Protein AF-A0A6P8IIB7-F1 (afdb_monomer_lite)

Foldseek 3Di:
DPPPQDDQPDDDFDAAQLDTDPVVVQEQHWDAHDVNQKIWHWYWDDDPPDDGIKIWIWIQGLQRKIKIKIWGDDPLLSGIDIDIDIDHDPVQQQVDDALQARNPPDPQGRLQAPVRDRDPDSVVSNVSQDQDAADQSASHPPSDDSRHDNDRPPDDDDCCNVPPPRDDDPDCPPFDPVQLVVQLVLQVVLVFDPVLSRVSSVVCRVSVGSCSSVALVNHPQQPPSLVSQAGQDPSFGHGDPQFDDRSSQAGHAPQADPVAFDQHSNFTGGDAQADDRRSPHGDDPVGRPD

Sequence (290 aa):
MSQITLDPTDMPHLRIDGALVNLTTALGKQLSIYNKTAFLKIQKQSDEKNEGEVVFFSLEYKTGVTVTIYVRHSDTMGRQFLNVLYTLTADFKGRTQGICGLMDNNPANDLTGPNGELYTDPVKFADSWRILATNNQSGLYDSWSWNSSNFHADDVMDSTYTDPSHVPMYGLSNVSSDLLKKSRQTCLARKLPDNLLKSCIYDVAVTNDTSFAMQEVLLTGCPDQCSGKGRCVNQTCECLKGWTGEKCEIGTCPNCSTSNGKCIKGFCQCSVGWQGDTCSEKATCYDVNN

Structure (mmCIF, N/CA/C/O backbone):
data_AF-A0A6P8IIB7-F1
#
_entry.id   AF-A0A6P8IIB7-F1
#
loop_
_atom_site.group_PDB
_atom_site.id
_atom_site.type_symbol
_atom_site.label_atom_id
_atom_site.label_alt_id
_atom_site.label_comp_id
_atom_site.label_asym_id
_atom_site.label_entity_id
_atom_site.label_seq_id
_atom_site.pdbx_PDB_ins_code
_atom_site.Cartn_x
_atom_site.Cartn_y
_atom_site.Cartn_z
_atom_site.occupancy
_atom_site.B_iso_or_equiv
_atom_site.auth_seq_id
_atom_site.auth_comp_id
_atom_site.auth_asym_id
_atom_site.auth_atom_id
_atom_site.pdbx_PDB_model_num
ATOM 1 N N . MET A 1 1 ? -8.843 -25.933 19.898 1.00 35.84 1 MET A N 1
ATOM 2 C CA . MET A 1 1 ? -8.227 -24.902 19.042 1.00 35.84 1 MET A CA 1
ATOM 3 C C . MET A 1 1 ? -6.887 -24.560 19.654 1.00 35.84 1 MET A C 1
ATOM 5 O O . MET A 1 1 ? -6.860 -23.953 20.715 1.00 35.84 1 MET A O 1
ATOM 9 N N . SER A 1 2 ? -5.796 -25.056 19.075 1.00 31.62 2 SER A N 1
ATOM 10 C CA . SER A 1 2 ? -4.453 -24.612 19.445 1.00 31.62 2 SER A CA 1
ATOM 11 C C . SER A 1 2 ? -4.340 -23.140 19.065 1.00 31.62 2 SER A C 1
ATOM 13 O O . SER A 1 2 ? -4.470 -22.812 17.887 1.00 31.62 2 SER A O 1
ATOM 15 N N . GLN A 1 3 ? -4.163 -22.256 20.046 1.00 38.28 3 GLN A N 1
ATOM 16 C CA . GLN A 1 3 ? -3.745 -20.889 19.765 1.00 38.28 3 GLN A CA 1
ATOM 17 C C . GLN A 1 3 ? -2.381 -20.984 19.081 1.00 38.28 3 GLN A C 1
ATOM 19 O O . GLN A 1 3 ? -1.408 -21.411 19.699 1.00 38.28 3 GLN A O 1
ATOM 24 N N . ILE A 1 4 ? -2.337 -20.680 17.785 1.00 45.53 4 ILE A N 1
ATOM 25 C CA . ILE A 1 4 ? -1.083 -20.457 17.075 1.00 45.53 4 ILE A CA 1
ATOM 26 C C . ILE A 1 4 ? -0.555 -19.146 17.651 1.00 45.53 4 ILE A C 1
ATOM 28 O O . ILE A 1 4 ? -1.024 -18.069 17.295 1.00 45.53 4 ILE A O 1
ATOM 32 N N . THR A 1 5 ? 0.341 -19.239 18.627 1.00 43.06 5 THR A N 1
ATOM 33 C CA . THR A 1 5 ? 1.157 -18.102 19.040 1.00 43.06 5 THR A CA 1
ATOM 34 C C . THR A 1 5 ? 2.114 -17.829 17.888 1.00 43.06 5 THR A C 1
ATOM 36 O O . THR A 1 5 ? 3.076 -18.574 17.718 1.00 43.06 5 THR A O 1
ATOM 39 N N . LEU A 1 6 ? 1.787 -16.838 17.056 1.00 52.38 6 LEU A N 1
ATOM 40 C CA . LEU A 1 6 ? 2.687 -16.332 16.022 1.00 52.38 6 LEU A CA 1
ATOM 41 C C . LEU A 1 6 ? 3.920 -15.744 16.720 1.00 52.38 6 LEU A C 1
ATOM 43 O O . LEU A 1 6 ? 3.779 -14.889 17.595 1.00 52.38 6 LEU A O 1
ATOM 47 N N . ASP A 1 7 ? 5.102 -16.235 16.365 1.00 58.56 7 ASP A N 1
ATOM 48 C CA . ASP A 1 7 ? 6.381 -15.709 16.838 1.00 58.56 7 ASP A CA 1
ATOM 49 C C . ASP A 1 7 ? 6.605 -14.322 16.193 1.00 58.56 7 ASP A C 1
ATOM 51 O O . ASP A 1 7 ? 6.329 -14.154 15.002 1.00 58.56 7 ASP A O 1
ATOM 55 N N . PRO A 1 8 ? 7.107 -13.304 16.916 1.00 54.41 8 PRO A N 1
ATOM 56 C CA . PRO A 1 8 ? 7.476 -12.011 16.329 1.00 54.41 8 PRO A CA 1
ATOM 57 C C . PRO A 1 8 ? 8.483 -12.107 15.168 1.00 54.41 8 PRO A C 1
ATOM 59 O O . PRO A 1 8 ? 8.600 -11.173 14.375 1.00 54.41 8 PRO A O 1
ATOM 62 N N . THR A 1 9 ? 9.205 -13.226 15.062 1.00 61.22 9 THR A N 1
ATOM 63 C CA . THR A 1 9 ? 10.136 -13.546 13.971 1.00 61.22 9 THR A CA 1
ATOM 64 C C . THR A 1 9 ? 9.488 -14.287 12.797 1.00 61.22 9 THR A C 1
ATOM 66 O O . THR A 1 9 ? 10.144 -14.481 11.765 1.00 61.22 9 THR A O 1
ATOM 69 N N . ASP A 1 10 ? 8.212 -14.677 12.908 1.00 70.06 10 ASP A N 1
ATOM 70 C CA . ASP A 1 10 ? 7.494 -15.362 11.837 1.00 70.06 10 ASP A CA 1
ATOM 71 C C . ASP A 1 10 ? 7.377 -14.448 10.616 1.00 70.06 10 ASP A C 1
ATOM 73 O O . ASP A 1 10 ? 6.859 -13.329 10.662 1.00 70.06 10 ASP A O 1
ATOM 77 N N . MET A 1 11 ? 7.849 -14.956 9.481 1.00 77.75 11 MET A N 1
ATOM 78 C CA . MET A 1 11 ? 7.697 -14.304 8.187 1.00 77.75 11 MET A CA 1
ATOM 79 C C . MET A 1 11 ? 6.289 -14.583 7.637 1.00 77.75 11 MET A C 1
ATOM 81 O O . MET A 1 11 ? 5.775 -15.688 7.819 1.00 77.75 11 MET A O 1
ATOM 85 N N . PRO A 1 12 ? 5.652 -13.632 6.930 1.00 87.31 12 PRO A N 1
ATOM 86 C CA . PRO A 1 12 ? 4.348 -13.880 6.318 1.00 87.31 12 PRO A CA 1
ATOM 87 C C . PRO A 1 12 ? 4.430 -15.014 5.291 1.00 87.31 12 PRO A C 1
ATOM 89 O O . PRO A 1 12 ? 5.454 -15.214 4.642 1.00 87.31 12 PRO A O 1
ATOM 92 N N . HIS A 1 13 ? 3.338 -15.739 5.077 1.00 86.75 13 HIS A N 1
ATOM 93 C CA . HIS A 1 13 ? 3.275 -16.687 3.968 1.00 86.75 13 HIS A CA 1
ATOM 94 C C . HIS A 1 13 ? 3.072 -15.934 2.649 1.00 86.75 13 HIS A C 1
ATOM 96 O O . HIS A 1 13 ? 2.129 -15.161 2.501 1.00 86.75 13 HIS A O 1
ATOM 102 N N . LEU A 1 14 ? 3.954 -16.174 1.678 1.00 88.62 14 LEU A N 1
ATOM 103 C CA . LEU A 1 14 ? 3.839 -15.644 0.321 1.00 88.62 14 LEU A CA 1
ATOM 104 C C . LEU A 1 14 ? 3.587 -16.797 -0.647 1.00 88.62 14 LEU A C 1
ATOM 106 O O . LEU A 1 14 ? 4.351 -17.763 -0.662 1.00 88.62 14 LEU A O 1
ATOM 110 N N . ARG A 1 15 ? 2.566 -16.660 -1.496 1.00 87.44 15 ARG A N 1
ATOM 111 C CA . ARG A 1 15 ? 2.356 -17.529 -2.656 1.00 87.44 15 ARG A CA 1
ATOM 112 C C . ARG A 1 15 ? 2.581 -16.752 -3.949 1.00 87.44 15 ARG A C 1
ATOM 114 O O . ARG A 1 15 ? 2.145 -15.610 -4.063 1.00 87.44 15 ARG A O 1
ATOM 121 N N . ILE A 1 16 ? 3.253 -17.377 -4.911 1.00 85.94 16 ILE A N 1
ATOM 122 C CA . ILE A 1 16 ? 3.349 -16.904 -6.298 1.00 85.94 16 ILE A CA 1
ATOM 123 C C . ILE A 1 16 ? 2.783 -18.019 -7.167 1.00 85.94 16 ILE A C 1
ATOM 125 O O . ILE A 1 16 ? 3.236 -19.159 -7.063 1.00 85.94 16 ILE A O 1
ATOM 129 N N . ASP A 1 17 ? 1.767 -17.700 -7.969 1.00 81.44 17 ASP A N 1
ATOM 130 C CA . ASP A 1 17 ? 1.077 -18.663 -8.838 1.00 81.44 17 ASP A CA 1
ATOM 131 C C . ASP A 1 17 ? 0.592 -19.921 -8.078 1.00 81.44 17 ASP A C 1
ATOM 133 O O . ASP A 1 17 ? 0.628 -21.042 -8.581 1.00 81.44 17 ASP A O 1
ATOM 137 N N . GLY A 1 18 ? 0.172 -19.733 -6.823 1.00 82.50 18 GLY A N 1
ATOM 138 C CA . GLY A 1 18 ? -0.350 -20.769 -5.921 1.00 82.50 18 GLY A CA 1
ATOM 139 C C . GLY A 1 18 ? 0.714 -21.479 -5.089 1.00 82.50 18 GLY A C 1
ATOM 140 O O . GLY A 1 18 ? 0.414 -22.026 -4.024 1.00 82.50 18 GLY A O 1
ATOM 141 N N . ALA A 1 19 ? 1.980 -21.417 -5.497 1.00 87.12 19 ALA A N 1
ATOM 142 C CA . ALA A 1 19 ? 3.075 -22.086 -4.808 1.00 87.12 19 ALA A CA 1
ATOM 143 C C . ALA A 1 19 ? 3.626 -21.240 -3.651 1.00 87.12 19 ALA A C 1
ATOM 145 O O . ALA A 1 19 ? 3.931 -20.060 -3.826 1.00 87.12 19 ALA A O 1
ATOM 146 N N . LEU A 1 20 ? 3.803 -21.855 -2.474 1.00 89.44 20 LEU A N 1
ATOM 147 C CA . LEU A 1 20 ? 4.471 -21.215 -1.336 1.00 89.44 20 LEU A CA 1
ATOM 148 C C . LEU A 1 20 ? 5.929 -20.890 -1.671 1.00 89.44 20 LEU A C 1
ATOM 150 O O . LEU A 1 20 ? 6.690 -21.741 -2.135 1.00 89.44 20 LEU A O 1
ATOM 154 N N . VAL A 1 21 ? 6.330 -19.661 -1.367 1.00 90.50 21 VAL A N 1
ATOM 155 C CA . VAL A 1 21 ? 7.698 -19.176 -1.529 1.00 90.50 21 VAL A CA 1
ATOM 156 C C . VAL A 1 21 ? 8.433 -19.294 -0.202 1.00 90.50 21 VAL A C 1
ATOM 158 O O . VAL A 1 21 ? 8.004 -18.751 0.815 1.00 90.50 21 VAL A O 1
ATOM 161 N N . ASN A 1 22 ? 9.596 -19.946 -0.210 1.00 90.12 22 ASN A N 1
ATOM 162 C CA . ASN A 1 22 ? 10.488 -19.939 0.946 1.00 90.12 22 ASN A CA 1
ATOM 163 C C . ASN A 1 22 ? 11.166 -18.563 1.068 1.00 90.12 22 ASN A C 1
ATOM 165 O O . ASN A 1 22 ? 12.183 -18.294 0.417 1.00 90.12 22 ASN A O 1
ATOM 169 N N . LEU A 1 23 ? 10.599 -17.699 1.913 1.00 88.12 23 LEU A N 1
ATOM 170 C CA . LEU A 1 23 ? 11.060 -16.321 2.069 1.00 88.12 23 LEU A CA 1
ATOM 171 C C . LEU A 1 23 ? 12.507 -16.220 2.542 1.00 88.12 23 LEU A C 1
ATOM 173 O O . LEU A 1 23 ? 13.239 -15.389 2.013 1.00 88.12 23 LEU A O 1
ATOM 177 N N . THR A 1 24 ? 12.967 -17.097 3.437 1.00 85.31 24 THR A N 1
ATOM 178 C CA . THR A 1 24 ? 14.361 -17.098 3.910 1.00 85.31 24 THR A CA 1
ATOM 179 C C . THR A 1 24 ? 15.347 -17.222 2.748 1.00 85.31 24 THR A C 1
ATOM 181 O O . THR A 1 24 ? 16.363 -16.532 2.710 1.00 85.31 24 THR A O 1
ATOM 184 N N . THR A 1 25 ? 15.028 -18.049 1.749 1.00 86.69 25 THR A N 1
ATOM 185 C CA . THR A 1 25 ? 15.864 -18.197 0.546 1.00 86.69 25 THR A CA 1
ATOM 186 C C . THR A 1 25 ? 15.658 -17.099 -0.499 1.00 86.69 25 THR A C 1
ATOM 188 O O . THR A 1 25 ? 16.518 -16.932 -1.370 1.00 86.69 25 THR A O 1
ATOM 191 N N . ALA A 1 26 ? 14.533 -16.384 -0.447 1.00 88.38 26 ALA A N 1
ATOM 192 C CA . ALA A 1 26 ? 14.160 -15.336 -1.394 1.00 88.38 26 ALA A CA 1
ATOM 193 C C . ALA A 1 26 ? 14.600 -13.929 -0.951 1.00 88.38 26 ALA A C 1
ATOM 195 O O . ALA A 1 26 ? 14.655 -13.019 -1.778 1.00 88.38 26 ALA A O 1
ATOM 196 N N . LEU A 1 27 ? 14.943 -13.746 0.327 1.00 88.38 27 LEU A N 1
ATOM 197 C CA . LEU A 1 27 ? 15.422 -12.476 0.869 1.00 88.38 27 LEU A CA 1
ATOM 198 C C . LEU A 1 27 ? 16.608 -11.921 0.070 1.00 88.38 27 LEU A C 1
ATOM 200 O O . LEU A 1 27 ? 17.578 -12.620 -0.228 1.00 88.38 27 LEU A O 1
ATOM 204 N N . GLY A 1 28 ? 16.515 -10.641 -0.294 1.00 83.50 28 GLY A N 1
ATOM 205 C CA . GLY A 1 28 ? 17.531 -9.933 -1.074 1.00 83.50 28 GLY A CA 1
ATOM 206 C C . GLY A 1 28 ? 17.606 -10.332 -2.553 1.00 83.50 28 GLY A C 1
ATOM 207 O O . GLY A 1 28 ? 18.430 -9.769 -3.278 1.00 83.50 28 GLY A O 1
ATOM 208 N N . LYS A 1 29 ? 16.764 -11.267 -3.015 1.00 85.12 29 LYS A N 1
ATOM 209 C CA . LYS A 1 29 ? 16.653 -11.657 -4.425 1.00 85.12 29 LYS A CA 1
ATOM 210 C C . LYS A 1 29 ? 15.499 -10.921 -5.102 1.00 85.12 29 LYS A C 1
ATOM 212 O O . LYS A 1 29 ? 14.543 -10.486 -4.462 1.00 85.12 29 LYS A O 1
ATOM 217 N N . GLN A 1 30 ? 15.605 -10.805 -6.422 1.00 85.81 30 GLN A N 1
ATOM 218 C CA . GLN A 1 30 ? 14.526 -10.347 -7.288 1.00 85.81 30 GLN A CA 1
ATOM 219 C C . GLN A 1 30 ? 13.874 -11.568 -7.935 1.00 85.81 30 GLN A C 1
ATOM 221 O O . GLN A 1 30 ? 14.544 -12.332 -8.631 1.00 85.81 30 GLN A O 1
ATOM 226 N N . LEU A 1 31 ? 12.580 -11.754 -7.696 1.00 88.62 31 LEU A N 1
ATOM 227 C CA . LEU A 1 31 ? 11.774 -12.812 -8.295 1.00 88.62 31 LEU A CA 1
ATOM 228 C C . LEU A 1 31 ? 11.016 -12.241 -9.494 1.00 88.62 31 LEU A C 1
ATOM 230 O O . LEU A 1 31 ? 10.452 -11.152 -9.411 1.00 88.62 31 LEU A O 1
ATOM 234 N N . SER A 1 32 ? 11.013 -12.956 -10.615 1.00 85.44 32 SER A N 1
ATOM 235 C CA . SER A 1 32 ? 10.213 -12.581 -11.782 1.00 85.44 32 SER A CA 1
ATOM 236 C C . SER A 1 32 ? 8.824 -13.198 -11.679 1.00 85.44 32 SER A C 1
ATOM 238 O O . SER A 1 32 ? 8.703 -14.376 -11.353 1.00 85.44 32 SER A O 1
ATOM 240 N N . ILE A 1 33 ? 7.799 -12.405 -11.977 1.00 84.81 33 ILE A N 1
ATOM 241 C CA . ILE A 1 33 ? 6.398 -12.824 -11.981 1.00 84.81 33 ILE A CA 1
ATOM 242 C C . ILE A 1 33 ? 5.851 -12.688 -13.406 1.00 84.81 33 ILE A C 1
ATOM 244 O O . ILE A 1 33 ? 6.234 -11.762 -14.129 1.00 84.81 33 ILE A O 1
ATOM 248 N N . TYR A 1 34 ? 4.994 -13.635 -13.805 1.00 74.25 34 TYR A N 1
ATOM 249 C CA . TYR A 1 34 ? 4.205 -13.607 -15.042 1.00 74.25 34 TYR A CA 1
ATOM 250 C C . TYR A 1 34 ? 5.019 -13.212 -16.288 1.00 74.25 34 TYR A C 1
ATOM 252 O O . TYR A 1 34 ? 4.870 -12.131 -16.846 1.00 74.25 34 TYR A O 1
ATOM 260 N N . ASN A 1 35 ? 5.956 -14.070 -16.702 1.00 75.56 35 ASN A N 1
ATOM 261 C CA . ASN A 1 35 ? 6.824 -13.823 -17.863 1.00 75.56 35 ASN A CA 1
ATOM 262 C C . ASN A 1 35 ? 7.534 -12.446 -17.839 1.00 75.56 35 ASN A C 1
ATOM 264 O O . ASN A 1 35 ? 7.647 -11.757 -18.855 1.00 75.56 35 ASN A O 1
ATOM 268 N N . LYS A 1 36 ? 8.027 -12.035 -16.661 1.00 75.94 36 LYS A N 1
ATOM 269 C CA . LYS A 1 36 ? 8.744 -10.767 -16.443 1.00 75.94 36 LYS A CA 1
ATOM 270 C C . LYS A 1 36 ? 7.885 -9.515 -16.652 1.00 75.94 36 LYS A C 1
ATOM 272 O O . LYS A 1 36 ? 8.429 -8.485 -17.039 1.00 75.94 36 LYS A O 1
ATOM 277 N N . THR A 1 37 ? 6.571 -9.554 -16.434 1.00 79.69 37 THR A N 1
ATOM 278 C CA . THR A 1 37 ? 5.762 -8.315 -16.408 1.00 79.69 37 THR A CA 1
ATOM 279 C C . THR A 1 37 ? 5.914 -7.551 -15.096 1.00 79.69 37 THR A C 1
ATOM 281 O O . THR A 1 37 ? 5.786 -6.324 -15.088 1.00 79.69 37 THR A O 1
ATOM 284 N N . ALA A 1 38 ? 6.243 -8.262 -14.014 1.00 86.31 38 ALA A N 1
ATOM 285 C CA . ALA A 1 38 ? 6.540 -7.678 -12.718 1.00 86.31 38 ALA A CA 1
ATOM 286 C C . ALA A 1 38 ? 7.720 -8.371 -12.025 1.00 86.31 38 ALA A C 1
ATOM 288 O O . ALA A 1 38 ? 8.046 -9.538 -12.279 1.00 86.31 38 ALA A O 1
ATOM 289 N N . PHE A 1 39 ? 8.349 -7.630 -11.120 1.00 87.38 39 PHE A N 1
ATOM 290 C CA . PHE A 1 39 ? 9.464 -8.081 -10.308 1.00 87.38 39 PHE A CA 1
ATOM 291 C C . PHE A 1 39 ? 9.146 -7.886 -8.837 1.00 87.38 39 PHE A C 1
ATOM 293 O O . PHE A 1 39 ? 8.837 -6.778 -8.407 1.00 87.38 39 PHE A O 1
ATOM 300 N N . LEU A 1 40 ? 9.263 -8.956 -8.059 1.00 90.62 40 LEU A N 1
ATOM 301 C CA . LEU A 1 40 ? 9.109 -8.909 -6.617 1.00 90.62 40 LEU A CA 1
ATOM 302 C C . LEU A 1 40 ? 10.483 -8.866 -5.951 1.00 90.62 40 LEU A C 1
ATOM 304 O O . LEU A 1 40 ? 11.297 -9.777 -6.117 1.00 90.62 40 LEU A O 1
ATOM 308 N N . LYS A 1 41 ? 10.729 -7.818 -5.169 1.00 89.69 41 LYS A N 1
ATOM 309 C CA . LYS A 1 41 ? 11.898 -7.694 -4.294 1.00 89.69 41 LYS A CA 1
ATOM 310 C C . LYS A 1 41 ? 11.450 -7.843 -2.850 1.00 89.69 41 LYS A C 1
ATOM 312 O O . LYS A 1 41 ? 10.510 -7.173 -2.428 1.00 89.69 41 LYS A O 1
ATOM 317 N N . ILE A 1 42 ? 12.148 -8.692 -2.102 1.00 91.06 42 ILE A N 1
ATOM 318 C CA . ILE A 1 42 ? 11.846 -8.958 -0.693 1.00 91.06 42 ILE A CA 1
ATOM 319 C C . ILE A 1 42 ? 13.040 -8.507 0.137 1.00 91.06 42 ILE A C 1
ATOM 321 O O . ILE A 1 42 ? 14.164 -8.977 -0.070 1.00 91.06 42 ILE A O 1
ATOM 325 N N . GLN A 1 43 ? 12.810 -7.583 1.062 1.00 89.00 43 GLN A N 1
ATOM 326 C CA . GLN A 1 43 ? 13.847 -7.040 1.933 1.00 89.00 43 GLN A CA 1
ATOM 327 C C . GLN A 1 43 ? 13.379 -7.110 3.379 1.00 89.00 43 GLN A C 1
ATOM 329 O O . GLN A 1 43 ? 12.240 -6.777 3.686 1.00 89.00 43 GLN A O 1
ATOM 334 N N . LYS A 1 44 ? 14.269 -7.545 4.267 1.00 85.88 44 LYS A N 1
ATOM 335 C CA . LYS A 1 44 ? 14.049 -7.507 5.709 1.00 85.88 44 LYS A CA 1
ATOM 336 C C . LYS A 1 44 ? 14.920 -6.395 6.274 1.00 85.88 44 LYS A C 1
ATOM 338 O O . LYS A 1 44 ? 16.122 -6.384 6.011 1.00 85.88 44 LYS A O 1
ATOM 343 N N . GLN A 1 45 ? 14.317 -5.466 7.003 1.00 78.38 45 GLN A N 1
ATOM 344 C CA . GLN A 1 45 ? 15.037 -4.418 7.721 1.00 78.38 45 GLN A CA 1
ATOM 345 C C . GLN A 1 45 ? 14.773 -4.586 9.217 1.00 78.38 45 GLN A C 1
ATOM 347 O O . GLN A 1 45 ? 13.621 -4.663 9.647 1.00 78.38 45 GLN A O 1
ATOM 352 N N . SER A 1 46 ? 15.853 -4.684 9.994 1.00 68.88 46 SER A N 1
ATOM 353 C CA . SER A 1 46 ? 15.792 -4.685 11.455 1.00 68.88 46 SER A CA 1
ATOM 354 C C . SER A 1 46 ? 15.815 -3.251 11.953 1.00 68.88 46 SER A C 1
ATOM 356 O O . SER A 1 46 ? 16.580 -2.434 11.446 1.00 68.88 46 SER A O 1
ATOM 358 N N . ASP A 1 47 ? 15.027 -2.962 12.980 1.00 57.00 47 ASP A N 1
ATOM 359 C CA . ASP A 1 47 ? 15.281 -1.806 13.828 1.00 57.00 47 ASP A CA 1
ATOM 360 C C . ASP A 1 47 ? 16.442 -2.141 14.776 1.00 57.00 47 ASP A C 1
ATOM 362 O O . ASP A 1 47 ? 16.336 -3.087 15.556 1.00 57.00 47 ASP A O 1
ATOM 366 N N . GLU A 1 48 ? 17.557 -1.412 14.727 1.00 49.78 48 GLU A N 1
ATOM 367 C CA . GLU A 1 48 ? 18.625 -1.581 15.725 1.00 49.78 48 GLU A CA 1
ATOM 368 C C . GLU A 1 48 ? 18.187 -1.109 17.132 1.00 49.78 48 GLU A C 1
ATOM 370 O O . GLU A 1 48 ? 18.899 -1.368 18.104 1.00 49.78 48 GLU A O 1
ATOM 375 N N . LYS A 1 49 ? 17.044 -0.407 17.280 1.00 50.09 49 LYS A N 1
ATOM 376 C CA . LYS A 1 49 ? 16.637 0.261 18.533 1.00 50.09 49 LYS A CA 1
ATOM 377 C C . LYS A 1 49 ? 15.131 0.229 18.876 1.00 50.09 49 LYS A C 1
ATOM 379 O O . LYS A 1 49 ? 14.647 1.172 19.496 1.00 50.09 49 LYS A O 1
ATOM 384 N N . ASN A 1 50 ? 14.469 -0.917 18.675 1.00 51.22 50 ASN A N 1
ATOM 385 C CA . ASN A 1 50 ? 13.175 -1.314 19.291 1.00 51.22 50 ASN A CA 1
ATOM 386 C C . ASN A 1 50 ? 11.855 -0.960 18.572 1.00 51.22 50 ASN A C 1
ATOM 388 O O . ASN A 1 50 ? 11.013 -0.310 19.185 1.00 51.22 50 ASN A O 1
ATOM 392 N N . GLU A 1 51 ? 11.571 -1.521 17.392 1.00 53.41 51 GLU A N 1
ATOM 393 C CA . GLU A 1 51 ? 10.175 -1.656 16.903 1.00 53.41 51 GLU A CA 1
ATOM 394 C C . GLU A 1 51 ? 9.908 -2.920 16.062 1.00 53.41 51 GLU A C 1
ATOM 396 O O . GLU A 1 51 ? 9.000 -2.959 15.231 1.00 53.41 51 GLU A O 1
ATOM 401 N N . GLY A 1 52 ? 10.680 -3.984 16.289 1.00 61.22 52 GLY A N 1
ATOM 402 C CA . GLY A 1 52 ? 10.484 -5.256 15.594 1.00 61.22 52 GLY A CA 1
ATOM 403 C C . GLY A 1 52 ? 11.007 -5.262 14.155 1.00 61.22 52 GLY A C 1
ATOM 404 O O . GLY A 1 52 ? 11.442 -4.253 13.595 1.00 61.22 52 GLY A O 1
ATOM 405 N N . GLU A 1 53 ? 11.037 -6.454 13.571 1.00 70.75 53 GLU A N 1
ATOM 406 C CA . GLU A 1 53 ? 11.509 -6.669 12.208 1.00 70.75 53 GLU A CA 1
ATOM 407 C C . GLU A 1 53 ? 10.407 -6.305 11.202 1.00 70.75 53 GLU A C 1
ATOM 409 O O . GLU A 1 53 ? 9.248 -6.689 11.366 1.00 70.75 53 GLU A O 1
ATOM 414 N N . VAL A 1 54 ? 10.767 -5.583 10.135 1.00 80.31 54 VAL A N 1
ATOM 415 C CA . VAL A 1 54 ? 9.829 -5.221 9.063 1.00 80.31 54 VAL A CA 1
ATOM 416 C C . VAL A 1 54 ? 10.209 -5.955 7.785 1.00 80.31 54 VAL A C 1
ATOM 418 O O . VAL A 1 54 ? 11.366 -5.922 7.347 1.00 80.31 54 VAL A O 1
ATOM 421 N N . VAL A 1 55 ? 9.221 -6.592 7.157 1.00 87.94 55 VAL A N 1
ATOM 422 C CA . VAL A 1 55 ? 9.393 -7.250 5.858 1.00 87.94 55 VAL A CA 1
ATOM 423 C C . VAL A 1 55 ? 8.759 -6.393 4.773 1.00 87.94 55 VAL A C 1
ATOM 425 O O . VAL A 1 55 ? 7.556 -6.143 4.777 1.00 87.94 55 VAL A O 1
ATOM 428 N N . PHE A 1 56 ? 9.583 -5.960 3.828 1.00 89.44 56 PHE A N 1
ATOM 429 C CA . PHE A 1 56 ? 9.193 -5.175 2.670 1.00 89.44 56 PHE A CA 1
ATOM 430 C C . PHE A 1 56 ? 9.056 -6.087 1.455 1.00 89.44 56 PHE A C 1
ATOM 432 O O . PHE A 1 56 ? 10.011 -6.762 1.062 1.00 89.44 56 PHE A O 1
ATOM 439 N N . PHE A 1 57 ? 7.895 -6.038 0.817 1.00 91.88 57 PHE A N 1
ATOM 440 C CA . PHE A 1 57 ? 7.646 -6.595 -0.505 1.00 91.88 57 PHE A CA 1
ATOM 441 C C . PHE A 1 57 ? 7.462 -5.431 -1.471 1.00 91.88 57 PHE A C 1
ATOM 443 O O . PHE A 1 57 ? 6.553 -4.629 -1.299 1.00 91.88 57 PHE A O 1
ATOM 450 N N . SER A 1 58 ? 8.320 -5.317 -2.479 1.00 90.69 58 SER A N 1
ATOM 451 C CA . SER A 1 58 ? 8.188 -4.310 -3.534 1.00 90.69 58 SER A CA 1
ATOM 452 C C . SER A 1 58 ? 7.920 -5.018 -4.849 1.00 90.69 58 SER A C 1
ATOM 454 O O . SER A 1 58 ? 8.795 -5.722 -5.356 1.00 90.69 58 SER A O 1
ATOM 456 N N . LEU A 1 59 ? 6.709 -4.852 -5.371 1.00 90.56 59 LEU A N 1
ATOM 457 C CA . LEU A 1 59 ? 6.292 -5.355 -6.670 1.00 90.56 59 LEU A CA 1
ATOM 458 C C . LEU A 1 59 ? 6.404 -4.233 -7.699 1.00 90.56 59 LEU A C 1
ATOM 460 O O . LEU A 1 59 ? 5.613 -3.293 -7.688 1.00 90.56 59 LEU A O 1
ATOM 464 N N . GLU A 1 60 ? 7.395 -4.332 -8.574 1.00 86.25 60 GLU A N 1
ATOM 465 C CA . GLU A 1 60 ? 7.711 -3.342 -9.602 1.00 86.25 60 GLU A CA 1
ATOM 466 C C . GLU A 1 60 ? 7.257 -3.861 -10.968 1.00 86.25 60 GLU A C 1
ATOM 468 O O . GLU A 1 60 ? 7.739 -4.892 -11.441 1.00 86.25 60 GLU A O 1
ATOM 473 N N . TYR A 1 61 ? 6.328 -3.155 -11.604 1.00 84.94 61 TYR A N 1
ATOM 474 C CA . TYR A 1 61 ? 5.801 -3.499 -12.921 1.00 84.94 61 TYR A CA 1
ATOM 475 C C . TYR A 1 61 ? 6.592 -2.798 -14.021 1.00 84.94 61 TYR A C 1
ATOM 477 O O . TYR A 1 61 ? 7.050 -1.669 -13.847 1.00 84.94 61 TYR A O 1
ATOM 485 N N . LYS A 1 62 ? 6.666 -3.415 -15.205 1.00 76.81 62 LYS A N 1
ATOM 486 C CA . LYS A 1 62 ? 7.254 -2.785 -16.405 1.00 76.81 62 LYS A CA 1
ATOM 487 C C . LYS A 1 62 ? 6.629 -1.437 -16.766 1.00 76.81 62 LYS A C 1
ATOM 489 O O . LYS A 1 62 ? 7.300 -0.583 -17.330 1.00 76.81 62 LYS A O 1
ATOM 494 N N . THR A 1 63 ? 5.363 -1.237 -16.410 1.00 77.06 63 THR A N 1
ATOM 495 C CA . THR A 1 63 ? 4.634 0.024 -16.603 1.00 77.06 63 THR A CA 1
ATOM 496 C C . THR A 1 63 ? 5.117 1.157 -15.693 1.00 77.06 63 THR A C 1
ATOM 498 O O . THR A 1 63 ? 4.606 2.265 -15.792 1.00 77.06 63 THR A O 1
ATOM 501 N N . GLY A 1 64 ? 6.051 0.901 -14.770 1.00 77.81 64 GLY A N 1
ATOM 502 C CA . GLY A 1 64 ? 6.500 1.863 -13.760 1.00 77.81 64 GLY A CA 1
ATOM 503 C C . GLY A 1 64 ? 5.633 1.887 -12.498 1.00 77.81 64 GLY A C 1
ATOM 504 O O . GLY A 1 64 ? 5.998 2.530 -11.512 1.00 77.81 64 GLY A O 1
ATOM 505 N N . VAL A 1 65 ? 4.503 1.170 -12.492 1.00 84.56 65 VAL A N 1
ATOM 506 C CA . VAL A 1 65 ? 3.689 0.988 -11.285 1.00 84.56 65 VAL A CA 1
ATOM 507 C C . VAL A 1 65 ? 4.503 0.233 -10.244 1.00 84.56 65 VAL A C 1
ATOM 509 O O . VAL A 1 65 ? 5.160 -0.761 -10.548 1.00 84.56 65 VAL A O 1
ATOM 512 N N . THR A 1 66 ? 4.439 0.685 -8.996 1.00 87.00 66 THR A N 1
ATOM 513 C CA . THR A 1 66 ? 4.983 -0.067 -7.870 1.00 87.00 66 THR A CA 1
ATOM 514 C C . THR A 1 66 ? 3.934 -0.266 -6.794 1.00 87.00 66 THR A C 1
ATOM 516 O O . THR A 1 66 ? 3.225 0.672 -6.435 1.00 87.00 66 THR A O 1
ATOM 519 N N . VAL A 1 67 ? 3.887 -1.471 -6.237 1.00 91.56 67 VAL A N 1
ATOM 520 C CA . VAL A 1 67 ? 3.137 -1.774 -5.019 1.00 91.56 67 VAL A CA 1
ATOM 521 C C . VAL A 1 67 ? 4.142 -2.154 -3.949 1.00 91.56 67 VAL A C 1
ATOM 523 O O . VAL A 1 67 ? 4.845 -3.154 -4.093 1.00 91.56 67 VAL A O 1
ATOM 526 N N . THR A 1 68 ? 4.228 -1.352 -2.893 1.00 90.94 68 THR A N 1
ATOM 527 C CA . THR A 1 68 ? 5.055 -1.686 -1.737 1.00 90.94 68 THR A CA 1
ATOM 528 C C . THR A 1 68 ? 4.165 -2.143 -0.590 1.00 90.94 68 THR A C 1
ATOM 530 O O . THR A 1 68 ? 3.208 -1.459 -0.238 1.00 90.94 68 THR A O 1
ATOM 533 N N . ILE A 1 69 ? 4.481 -3.295 -0.009 1.00 91.81 69 ILE A N 1
ATOM 534 C CA . ILE A 1 69 ? 3.789 -3.871 1.141 1.00 91.81 69 ILE A CA 1
ATOM 535 C C . ILE A 1 69 ? 4.795 -3.984 2.280 1.00 91.81 69 ILE A C 1
ATOM 537 O O . ILE A 1 69 ? 5.861 -4.579 2.116 1.00 91.81 69 ILE A O 1
ATOM 541 N N . TYR A 1 70 ? 4.443 -3.430 3.431 1.00 87.31 70 TYR A N 1
ATOM 542 C CA . TYR A 1 70 ? 5.233 -3.503 4.656 1.00 87.31 70 TYR A CA 1
ATOM 543 C C . TYR A 1 70 ? 4.482 -4.372 5.640 1.00 87.31 70 TYR A C 1
ATOM 545 O O . TYR A 1 70 ? 3.364 -4.024 6.016 1.00 87.31 70 TYR A O 1
ATOM 553 N N . VAL A 1 71 ? 5.080 -5.484 6.046 1.00 88.50 71 VAL A N 1
ATOM 554 C CA . VAL A 1 71 ? 4.490 -6.404 7.018 1.00 88.50 71 VAL A CA 1
ATOM 555 C C . VAL A 1 71 ? 5.211 -6.246 8.346 1.00 88.50 71 VAL A C 1
ATOM 557 O O . VAL A 1 71 ? 6.444 -6.269 8.394 1.00 88.50 71 VAL A O 1
ATOM 560 N N . ARG A 1 72 ? 4.428 -6.084 9.413 1.00 85.00 72 ARG A N 1
ATOM 561 C CA . ARG A 1 72 ? 4.893 -5.959 10.797 1.00 85.00 72 ARG A CA 1
ATOM 562 C C . ARG A 1 72 ? 4.084 -6.877 11.704 1.00 85.00 72 ARG A C 1
ATOM 564 O O . ARG A 1 72 ? 2.903 -7.104 11.450 1.00 85.00 72 ARG A O 1
ATOM 571 N N . HIS A 1 73 ? 4.702 -7.368 12.773 1.00 84.75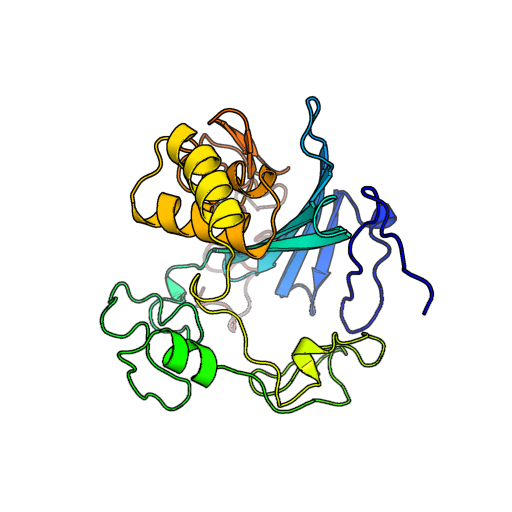 73 HIS A N 1
ATOM 572 C CA . HIS A 1 73 ? 4.006 -8.079 13.843 1.00 84.75 73 HIS A CA 1
ATOM 573 C C . HIS A 1 73 ? 3.559 -7.094 14.933 1.00 84.75 73 HIS A C 1
ATOM 575 O O . HIS A 1 73 ? 4.291 -6.168 15.274 1.00 84.75 73 HIS A O 1
ATOM 581 N N . SER A 1 74 ? 2.357 -7.287 15.472 1.00 85.00 74 SER A N 1
ATOM 582 C CA . SER A 1 74 ? 1.880 -6.596 16.670 1.00 85.00 74 SER A CA 1
ATOM 583 C C . SER A 1 74 ? 1.729 -7.613 17.793 1.00 85.00 74 SER A C 1
ATOM 585 O O . SER A 1 74 ? 0.814 -8.437 17.754 1.00 85.00 74 SER A O 1
ATOM 587 N N . ASP A 1 75 ? 2.581 -7.510 18.814 1.00 82.88 75 ASP A N 1
ATOM 588 C CA . ASP A 1 75 ? 2.511 -8.370 20.004 1.00 82.88 75 ASP A CA 1
ATOM 589 C C . ASP A 1 75 ? 1.178 -8.183 20.743 1.00 82.88 75 ASP A C 1
ATOM 591 O O . ASP A 1 75 ? 0.616 -9.124 21.299 1.00 82.88 75 ASP A O 1
ATOM 595 N N . THR A 1 76 ? 0.637 -6.959 20.718 1.00 88.75 76 THR A N 1
ATOM 596 C CA . THR A 1 76 ? -0.627 -6.624 21.385 1.00 88.75 76 THR A CA 1
ATOM 597 C C . THR A 1 76 ? -1.822 -7.283 20.702 1.00 88.75 76 THR A C 1
ATOM 599 O O . THR A 1 76 ? -2.720 -7.781 21.380 1.00 88.75 76 THR A O 1
ATOM 602 N N . MET A 1 77 ? -1.851 -7.289 19.366 1.00 86.44 77 MET A N 1
ATOM 603 C CA . MET A 1 77 ? -2.901 -7.977 18.614 1.00 86.44 77 MET A CA 1
ATOM 604 C C . MET A 1 77 ? -2.623 -9.476 18.438 1.00 86.44 77 MET A C 1
ATOM 606 O O . MET A 1 77 ? -3.522 -10.203 18.015 1.00 86.44 77 MET A O 1
ATOM 610 N N . GLY A 1 78 ? -1.393 -9.931 18.700 1.00 83.94 78 GLY A N 1
ATOM 611 C CA . GLY A 1 78 ? -0.940 -11.301 18.457 1.00 83.94 78 GLY A CA 1
ATOM 612 C C . GLY A 1 78 ? -0.983 -11.707 16.980 1.00 83.94 78 GLY A C 1
ATOM 613 O O . GLY A 1 78 ? -1.207 -12.877 16.674 1.00 83.94 78 GLY A O 1
ATOM 614 N N . ARG A 1 79 ? -0.852 -10.747 16.053 1.00 84.75 79 ARG A N 1
ATOM 615 C CA . ARG A 1 79 ? -0.940 -10.987 14.602 1.00 84.75 79 ARG A CA 1
ATOM 616 C C . ARG A 1 79 ? -0.133 -9.980 13.796 1.00 84.75 79 ARG A C 1
ATOM 618 O O . ARG A 1 79 ? 0.172 -8.880 14.258 1.00 84.75 79 ARG A O 1
ATOM 625 N N . GLN A 1 80 ? 0.150 -10.347 12.551 1.00 85.81 80 GLN A N 1
ATOM 626 C CA . GLN A 1 80 ? 0.736 -9.436 11.579 1.00 85.81 80 GLN A CA 1
ATOM 627 C C . GLN A 1 80 ? -0.298 -8.436 11.052 1.00 85.81 80 GLN A C 1
ATOM 629 O O . GLN A 1 80 ? -1.487 -8.738 10.935 1.00 85.81 80 GLN A O 1
ATOM 634 N N . PHE A 1 81 ? 0.175 -7.251 10.691 1.00 85.88 81 PHE A N 1
ATOM 635 C CA . PHE A 1 81 ? -0.560 -6.269 9.911 1.00 85.88 81 PHE A CA 1
ATOM 636 C C . PHE A 1 81 ? 0.290 -5.828 8.727 1.00 85.88 81 PHE A C 1
ATOM 638 O O . PHE A 1 81 ? 1.519 -5.953 8.733 1.00 85.88 81 PHE A O 1
ATOM 645 N N . LEU A 1 82 ? -0.382 -5.311 7.705 1.00 89.00 82 LEU A N 1
ATOM 646 C CA . LEU A 1 82 ? 0.269 -4.823 6.506 1.00 89.00 82 LEU A CA 1
ATOM 647 C C . LEU A 1 82 ? -0.190 -3.411 6.177 1.00 89.00 82 LEU A C 1
ATOM 649 O O . LEU A 1 82 ? -1.362 -3.077 6.330 1.00 89.00 82 LEU A O 1
ATOM 653 N N . ASN A 1 83 ? 0.749 -2.607 5.699 1.00 87.06 83 ASN A N 1
ATOM 654 C CA . ASN A 1 83 ? 0.470 -1.348 5.025 1.00 87.06 83 ASN A CA 1
ATOM 655 C C . ASN A 1 83 ? 0.802 -1.528 3.545 1.00 87.06 83 ASN A C 1
ATOM 657 O O . ASN A 1 83 ? 1.859 -2.070 3.217 1.00 87.06 83 ASN A O 1
ATOM 661 N N . VAL A 1 84 ? -0.091 -1.081 2.661 1.00 90.38 84 VAL A N 1
ATOM 662 C CA . VAL A 1 84 ? 0.108 -1.148 1.208 1.00 90.38 84 VAL A CA 1
ATOM 663 C C . VAL A 1 84 ? 0.168 0.258 0.650 1.00 90.38 84 VAL A C 1
ATOM 665 O O . VAL A 1 84 ? -0.737 1.058 0.874 1.00 90.38 84 VAL A O 1
ATOM 668 N N . LEU A 1 85 ? 1.217 0.538 -0.113 1.00 88.00 85 LEU A N 1
ATOM 669 C CA . LEU A 1 85 ? 1.388 1.791 -0.821 1.00 88.00 85 LEU A CA 1
ATOM 670 C C . LEU A 1 85 ? 1.443 1.539 -2.325 1.00 88.00 85 LEU A C 1
ATOM 672 O O . LEU A 1 85 ? 2.309 0.819 -2.827 1.00 88.00 85 LEU A O 1
ATOM 676 N N . TYR A 1 86 ? 0.509 2.164 -3.036 1.00 88.19 86 TYR A N 1
ATOM 677 C CA . TYR A 1 86 ? 0.413 2.129 -4.488 1.00 88.19 86 TYR A CA 1
ATOM 678 C C . TYR A 1 86 ? 1.066 3.380 -5.073 1.00 88.19 86 TYR A C 1
ATOM 680 O O . TYR A 1 86 ? 0.657 4.503 -4.786 1.00 88.19 86 TYR A O 1
ATOM 688 N N . THR A 1 87 ? 2.077 3.193 -5.914 1.00 85.62 87 THR A N 1
ATOM 689 C CA . THR A 1 87 ? 2.719 4.265 -6.675 1.00 85.62 87 THR A CA 1
ATOM 690 C C . THR A 1 87 ? 2.428 4.047 -8.153 1.00 85.62 87 THR A C 1
ATOM 692 O O . THR A 1 87 ? 2.975 3.131 -8.764 1.00 85.62 87 THR A O 1
ATOM 695 N N . LEU A 1 88 ? 1.550 4.870 -8.723 1.00 85.25 88 LEU A N 1
ATOM 696 C CA . LEU A 1 88 ? 1.139 4.784 -10.126 1.00 85.25 88 LEU A CA 1
ATOM 697 C C . LEU A 1 88 ? 1.893 5.799 -10.995 1.00 85.25 88 LEU A C 1
ATOM 699 O O . LEU A 1 88 ? 2.357 6.831 -10.504 1.00 85.25 88 LEU A O 1
ATOM 703 N N . THR A 1 89 ? 1.987 5.525 -12.296 1.00 83.88 89 THR A N 1
ATOM 704 C CA . THR A 1 89 ? 2.449 6.509 -13.286 1.00 83.88 89 THR A CA 1
ATOM 705 C C . THR A 1 89 ? 1.288 7.380 -13.767 1.00 83.88 89 THR A C 1
ATOM 707 O O . THR A 1 89 ? 0.115 7.048 -13.584 1.00 83.88 89 THR A O 1
ATOM 710 N N . ALA A 1 90 ? 1.609 8.503 -14.416 1.00 84.00 90 ALA A N 1
ATOM 711 C CA . ALA A 1 90 ? 0.605 9.401 -14.987 1.00 84.00 90 ALA A CA 1
ATOM 712 C C . ALA A 1 90 ? -0.276 8.724 -16.058 1.00 84.00 90 ALA A C 1
ATOM 714 O O . ALA A 1 90 ? -1.386 9.191 -16.309 1.00 84.00 90 ALA A O 1
ATOM 715 N N . ASP A 1 91 ? 0.170 7.605 -16.635 1.00 84.19 91 ASP A N 1
ATOM 716 C CA . ASP A 1 91 ? -0.575 6.846 -17.649 1.00 84.19 91 ASP A CA 1
ATOM 717 C C . ASP A 1 91 ? -1.869 6.229 -17.106 1.00 84.19 91 ASP A C 1
ATOM 719 O O . ASP A 1 91 ? -2.781 5.920 -17.874 1.00 84.19 91 ASP A O 1
ATOM 723 N N . PHE A 1 92 ? -1.961 6.065 -15.783 1.00 87.44 92 PHE A N 1
ATOM 724 C CA . PHE A 1 92 ? -3.133 5.517 -15.099 1.00 87.44 92 PHE A CA 1
ATOM 725 C C . PHE A 1 92 ? -4.157 6.584 -14.696 1.00 87.44 92 PHE A C 1
ATOM 727 O O . PHE A 1 92 ? -5.216 6.239 -14.172 1.00 87.44 92 PHE A O 1
ATOM 734 N N . LYS A 1 93 ? -3.889 7.869 -14.958 1.00 90.38 93 LYS A N 1
ATOM 735 C CA . LYS A 1 93 ? -4.807 8.965 -14.629 1.00 90.38 93 LYS A CA 1
ATOM 736 C C . LYS A 1 93 ? -6.178 8.745 -15.283 1.00 90.38 93 LYS A C 1
ATOM 738 O O . LYS A 1 93 ? -6.275 8.699 -16.509 1.00 90.38 93 LYS A O 1
ATOM 743 N N . GLY A 1 94 ? -7.235 8.633 -14.476 1.00 89.00 94 GLY A N 1
ATOM 744 C CA . GLY A 1 94 ? -8.602 8.387 -14.956 1.00 89.00 94 GLY A CA 1
ATOM 745 C C . GLY A 1 94 ? -8.824 6.985 -15.536 1.00 89.00 94 GLY A C 1
ATOM 746 O O . GLY A 1 94 ? -9.831 6.751 -16.200 1.00 89.00 94 GLY A O 1
ATOM 747 N N . ARG A 1 95 ? -7.878 6.060 -15.328 1.00 90.44 95 ARG A N 1
ATOM 748 C CA . ARG A 1 95 ? -7.942 4.661 -15.781 1.00 90.44 95 ARG A CA 1
ATOM 749 C C . ARG A 1 95 ? -7.928 3.666 -14.620 1.00 90.44 95 ARG A C 1
ATOM 751 O O . ARG A 1 95 ? -7.771 2.470 -14.848 1.00 90.44 95 ARG A O 1
ATOM 758 N N . THR A 1 96 ? -8.071 4.144 -13.387 1.00 91.56 96 THR A N 1
ATOM 759 C CA . THR A 1 96 ? -8.216 3.305 -12.194 1.00 91.56 96 THR A CA 1
ATOM 760 C C . THR A 1 96 ? -9.668 3.248 -11.753 1.00 91.56 96 THR A C 1
ATOM 762 O O . THR A 1 96 ? -10.442 4.160 -12.020 1.00 91.56 96 THR A O 1
ATOM 765 N N . GLN A 1 97 ? -10.030 2.167 -11.072 1.00 91.44 97 GLN A N 1
ATOM 766 C CA . GLN A 1 97 ? -11.295 2.017 -10.362 1.00 91.44 97 GLN A CA 1
ATOM 767 C C . GLN A 1 97 ? -11.032 1.225 -9.078 1.00 91.44 97 GLN A C 1
ATOM 769 O O . GLN A 1 97 ? -10.069 0.456 -9.011 1.00 91.44 97 GLN A O 1
ATOM 774 N N . GLY A 1 98 ? -11.874 1.411 -8.066 1.00 92.25 98 GLY A N 1
ATOM 775 C CA . GLY A 1 98 ? -11.760 0.735 -6.776 1.00 92.25 98 GLY A CA 1
ATOM 776 C C . GLY A 1 98 ? -11.789 1.711 -5.606 1.00 92.25 98 GLY A C 1
ATOM 777 O O . GLY A 1 98 ? -12.113 2.886 -5.755 1.00 92.25 98 GLY A O 1
ATOM 778 N N . ILE A 1 99 ? -11.386 1.225 -4.433 1.00 92.94 99 ILE A N 1
ATOM 779 C CA . ILE A 1 99 ? -11.419 1.988 -3.174 1.00 92.94 99 ILE A CA 1
ATOM 780 C C . ILE A 1 99 ? -10.478 3.205 -3.141 1.00 92.94 99 ILE A C 1
ATOM 782 O O . ILE A 1 99 ? -10.619 4.055 -2.269 1.00 92.94 99 ILE A O 1
ATOM 786 N N . CYS A 1 100 ? -9.527 3.297 -4.076 1.00 91.38 100 CYS A N 1
ATOM 787 C CA . CYS A 1 100 ? -8.626 4.445 -4.216 1.00 91.38 100 CYS A CA 1
ATOM 788 C C . CYS A 1 100 ? -9.088 5.457 -5.286 1.00 91.38 100 CYS A C 1
ATOM 790 O O . CYS A 1 100 ? -8.330 6.368 -5.610 1.00 91.38 100 CYS A O 1
ATOM 792 N N . GLY A 1 101 ? -10.293 5.295 -5.843 1.00 92.44 101 GLY A N 1
ATOM 793 C CA . GLY A 1 101 ? -10.878 6.235 -6.799 1.00 92.44 101 GLY A CA 1
ATOM 794 C C . GLY A 1 101 ? -10.265 6.180 -8.203 1.00 92.44 101 GLY A C 1
ATOM 795 O O . GLY A 1 101 ? -9.701 5.166 -8.638 1.00 92.44 101 GLY A O 1
ATOM 796 N N . LEU A 1 102 ? -10.407 7.289 -8.936 1.00 91.94 102 LEU A N 1
ATOM 797 C CA . LEU A 1 102 ? -10.046 7.390 -10.360 1.00 91.94 102 LEU A CA 1
ATOM 798 C C . LEU A 1 102 ? -8.649 7.981 -10.601 1.00 91.94 102 LEU A C 1
ATOM 800 O O . LEU A 1 102 ? -8.174 7.998 -11.742 1.00 91.94 102 LEU A O 1
ATOM 804 N N . MET A 1 103 ? -7.989 8.472 -9.544 1.00 90.25 103 MET A N 1
ATOM 805 C CA . MET A 1 103 ? -6.638 9.050 -9.604 1.00 90.25 103 MET A CA 1
ATOM 806 C C . MET A 1 103 ? -6.516 10.163 -10.663 1.00 90.25 103 MET A C 1
ATOM 808 O O . MET A 1 103 ? -5.477 10.333 -11.301 1.00 90.25 103 MET A O 1
ATOM 812 N N . ASP A 1 104 ? -7.589 10.920 -10.889 1.00 92.38 104 ASP A N 1
ATOM 813 C CA . ASP A 1 104 ? -7.703 11.933 -11.944 1.00 92.38 104 ASP A CA 1
ATOM 814 C C . ASP A 1 104 ? -7.522 13.374 -11.433 1.00 92.38 104 ASP A C 1
ATOM 816 O O . ASP A 1 104 ? -7.570 14.323 -12.225 1.00 92.38 104 ASP A O 1
ATOM 820 N N . ASN A 1 105 ? -7.212 13.523 -10.140 1.00 91.69 105 ASN A N 1
ATOM 821 C CA . ASN A 1 105 ? -7.125 14.786 -9.401 1.00 91.69 105 ASN A CA 1
ATOM 822 C C . ASN A 1 105 ? -8.486 15.494 -9.229 1.00 91.69 105 ASN A C 1
ATOM 824 O O . ASN A 1 105 ? -8.528 16.717 -9.072 1.00 91.69 105 ASN A O 1
ATOM 828 N N . ASN A 1 106 ? -9.591 14.742 -9.258 1.00 94.75 106 ASN A N 1
ATOM 829 C CA . ASN A 1 106 ? -10.934 15.237 -8.985 1.00 94.75 106 ASN A CA 1
ATOM 830 C C . ASN A 1 106 ? -11.573 14.507 -7.785 1.00 94.75 106 ASN A C 1
ATOM 832 O O . ASN A 1 106 ? -12.258 13.507 -7.964 1.00 94.75 106 ASN A O 1
ATOM 836 N N . PRO A 1 107 ? -11.489 15.047 -6.558 1.00 94.12 107 PRO A N 1
ATOM 837 C CA . PRO A 1 107 ? -12.047 14.368 -5.386 1.00 94.12 107 PRO A CA 1
ATOM 838 C C . PRO A 1 107 ? -13.578 14.225 -5.409 1.00 94.12 107 PRO A C 1
ATOM 840 O O . PRO A 1 107 ? -14.141 13.476 -4.615 1.00 94.12 107 PRO A O 1
ATOM 843 N N . ALA A 1 108 ? -14.280 14.935 -6.301 1.00 96.06 108 ALA A N 1
ATOM 844 C CA . ALA A 1 108 ? -15.737 14.881 -6.386 1.00 96.06 108 ALA A CA 1
ATOM 845 C C . ALA A 1 108 ? -16.270 13.566 -6.979 1.00 96.06 108 ALA A C 1
ATOM 847 O O . ALA A 1 108 ? -17.463 13.299 -6.848 1.00 96.06 108 ALA A O 1
ATOM 848 N N . ASN A 1 109 ? -15.424 12.765 -7.638 1.00 95.75 109 ASN A N 1
ATOM 849 C CA . ASN A 1 109 ? -15.814 11.489 -8.243 1.00 95.75 109 ASN A CA 1
ATOM 850 C C . ASN A 1 109 ? -15.085 10.273 -7.638 1.00 95.75 109 ASN A C 1
ATOM 852 O O . ASN A 1 109 ? -15.321 9.153 -8.085 1.00 95.75 109 ASN A O 1
ATOM 856 N N . ASP A 1 110 ? -14.256 10.455 -6.606 1.00 95.31 110 ASP A N 1
ATOM 857 C CA . ASP A 1 110 ? -13.475 9.357 -6.018 1.00 95.31 110 ASP A CA 1
ATOM 858 C C . ASP A 1 110 ? -14.355 8.281 -5.364 1.00 95.31 110 ASP A C 1
ATOM 860 O O . ASP A 1 110 ? -13.967 7.117 -5.305 1.00 95.31 110 ASP A O 1
ATOM 864 N N . LEU A 1 111 ? -15.571 8.642 -4.939 1.00 97.06 111 LEU A N 1
ATOM 865 C CA . LEU A 1 111 ? -16.553 7.716 -4.368 1.00 97.06 111 LEU A CA 1
ATOM 866 C C . LEU A 1 111 ? -17.460 7.072 -5.437 1.00 97.06 111 LEU A C 1
ATOM 868 O O . LEU A 1 111 ? -18.643 6.837 -5.188 1.00 97.06 111 LEU A O 1
ATOM 872 N N . THR A 1 112 ? -16.934 6.811 -6.638 1.00 96.62 112 THR A N 1
ATOM 873 C CA . THR A 1 112 ? -17.669 6.133 -7.722 1.00 96.62 112 THR A CA 1
ATOM 874 C C . THR A 1 112 ? -17.560 4.612 -7.588 1.00 96.62 112 THR A C 1
ATOM 876 O O . THR A 1 112 ? -16.468 4.049 -7.683 1.00 96.62 112 THR A O 1
ATOM 879 N N . GLY A 1 113 ? -18.686 3.934 -7.364 1.00 95.94 113 GLY A N 1
ATOM 880 C CA . GLY A 1 113 ? -18.758 2.477 -7.223 1.00 95.94 113 GLY A CA 1
ATOM 881 C C . GLY A 1 113 ? -18.569 1.707 -8.540 1.00 95.94 113 GLY A C 1
ATOM 882 O O . GLY A 1 113 ? -18.514 2.304 -9.619 1.00 95.94 113 GLY A O 1
ATOM 883 N N . PRO A 1 114 ? -18.525 0.362 -8.490 1.00 94.19 114 PRO A N 1
ATOM 884 C CA . PRO A 1 114 ? -18.256 -0.488 -9.659 1.00 94.19 114 PRO A CA 1
ATOM 885 C C . PRO A 1 114 ? -19.327 -0.404 -10.760 1.00 94.19 114 PRO A C 1
ATOM 887 O O . PRO A 1 114 ? -19.063 -0.723 -11.915 1.00 94.19 114 PRO A O 1
ATOM 890 N N . ASN A 1 115 ? -20.541 0.030 -10.415 1.00 93.50 115 ASN A N 1
ATOM 891 C CA . ASN A 1 115 ? -21.655 0.263 -11.340 1.00 93.50 115 ASN A CA 1
ATOM 892 C C . ASN A 1 115 ? -21.668 1.688 -11.936 1.00 93.50 115 ASN A C 1
ATOM 894 O O . ASN A 1 115 ? -22.580 2.014 -12.695 1.00 93.50 115 ASN A O 1
ATOM 898 N N . GLY A 1 116 ? -20.698 2.539 -11.584 1.00 94.00 116 GLY A N 1
ATOM 899 C CA . GLY A 1 116 ? -20.646 3.949 -11.983 1.00 94.00 116 GLY A CA 1
ATOM 900 C C . GLY A 1 116 ? -21.490 4.895 -11.119 1.00 94.00 116 GLY A C 1
ATOM 901 O O . GLY A 1 116 ? -21.580 6.079 -11.433 1.00 94.00 116 GLY A O 1
ATOM 902 N N . GLU A 1 117 ? -22.113 4.408 -10.044 1.00 96.62 117 GLU A N 1
ATOM 903 C CA . GLU A 1 117 ? -22.879 5.232 -9.105 1.00 96.62 117 GLU A CA 1
ATOM 904 C C . GLU A 1 117 ? -21.954 6.054 -8.201 1.00 96.62 117 GLU A C 1
ATOM 906 O O . GLU A 1 117 ? -20.976 5.528 -7.672 1.00 96.62 117 GLU A O 1
ATOM 911 N N . LEU A 1 118 ? -22.273 7.335 -7.995 1.00 97.56 118 LEU A N 1
ATOM 912 C CA . LEU A 1 118 ? -21.539 8.211 -7.081 1.00 97.56 118 LEU A CA 1
ATOM 913 C C . LEU A 1 118 ? -22.166 8.183 -5.684 1.00 97.56 118 LEU A C 1
ATOM 915 O O . LEU A 1 118 ? -23.331 8.540 -5.504 1.00 97.56 118 LEU A O 1
ATOM 919 N N . TYR A 1 119 ? -21.367 7.823 -4.687 1.00 97.81 119 TYR A N 1
ATOM 920 C CA . TYR A 1 119 ? -21.787 7.719 -3.295 1.00 97.81 119 TYR A CA 1
ATOM 921 C C . TYR A 1 119 ? -21.419 8.985 -2.513 1.00 97.81 119 TYR A C 1
ATOM 923 O O . TYR A 1 119 ? -20.363 9.577 -2.713 1.00 97.81 119 TYR A O 1
ATOM 931 N N . THR A 1 120 ? -22.268 9.385 -1.564 1.00 96.56 120 THR A N 1
ATOM 932 C CA . THR A 1 120 ? -21.965 10.474 -0.611 1.00 96.56 120 THR A CA 1
ATOM 933 C C . THR A 1 120 ? -21.471 9.961 0.740 1.00 96.56 120 THR A C 1
ATOM 935 O O . THR A 1 120 ? -20.933 10.723 1.538 1.00 96.56 120 THR A O 1
ATOM 938 N N . ASP A 1 121 ? -21.706 8.680 1.019 1.00 94.94 121 ASP A N 1
ATOM 939 C CA . ASP A 1 121 ? -21.303 8.002 2.246 1.00 94.94 121 ASP A CA 1
ATOM 940 C C . ASP A 1 121 ? -20.092 7.104 1.937 1.00 94.94 121 ASP A C 1
ATOM 942 O O . ASP A 1 121 ? -20.236 6.149 1.165 1.00 94.94 121 ASP A O 1
ATOM 946 N N . PRO A 1 122 ? -18.908 7.384 2.513 1.00 92.75 122 PRO A N 1
ATOM 947 C CA . PRO A 1 122 ? -17.696 6.621 2.234 1.00 92.75 122 PRO A CA 1
ATOM 948 C C . PRO A 1 122 ? -17.780 5.161 2.703 1.00 92.75 122 PRO A C 1
ATOM 950 O O . PRO A 1 122 ? -17.114 4.306 2.124 1.00 92.75 122 PRO A O 1
ATOM 953 N N . VAL A 1 123 ? -18.607 4.849 3.709 1.00 91.25 123 VAL A N 1
ATOM 954 C CA . VAL A 1 123 ? -18.806 3.469 4.176 1.00 91.25 123 VAL A CA 1
ATOM 955 C C . VAL A 1 123 ? -19.599 2.683 3.141 1.00 91.25 123 VAL A C 1
ATOM 957 O O . VAL A 1 123 ? -19.173 1.608 2.729 1.00 91.25 123 VAL A O 1
ATOM 960 N N . LYS A 1 124 ? -20.702 3.252 2.640 1.00 93.81 124 LYS A N 1
ATOM 961 C CA . LYS A 1 124 ? -21.493 2.622 1.569 1.00 93.81 124 LYS A CA 1
ATOM 962 C C . LYS A 1 124 ? -20.699 2.479 0.275 1.00 93.81 124 LYS A C 1
ATOM 964 O O . LYS A 1 124 ? -20.809 1.454 -0.390 1.00 93.81 124 LYS A O 1
ATOM 969 N N . PHE A 1 125 ? -19.883 3.479 -0.057 1.00 95.88 125 PHE A N 1
ATOM 970 C CA . PHE A 1 125 ? -18.940 3.399 -1.169 1.00 95.88 125 PHE A CA 1
ATOM 971 C C . PHE A 1 125 ? -17.992 2.205 -1.015 1.00 95.88 125 PHE A C 1
ATOM 973 O O . PHE A 1 125 ? -17.910 1.375 -1.918 1.00 95.88 125 PHE A O 1
ATOM 980 N N . ALA A 1 126 ? -17.307 2.087 0.127 1.00 92.94 1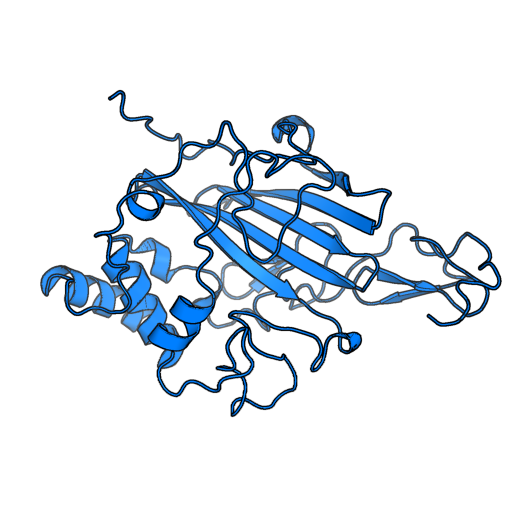26 ALA A N 1
ATOM 981 C CA . ALA A 1 126 ? -16.378 0.989 0.375 1.00 92.94 126 ALA A CA 1
ATOM 982 C C . ALA A 1 126 ? -17.086 -0.377 0.345 1.00 92.94 126 ALA A C 1
ATOM 984 O O . ALA A 1 126 ? -16.580 -1.320 -0.261 1.00 92.94 126 ALA A O 1
ATOM 985 N N . ASP A 1 127 ? -18.286 -0.470 0.922 1.00 90.56 127 ASP A N 1
ATOM 986 C CA . ASP A 1 127 ? -19.095 -1.690 0.898 1.00 90.56 127 ASP A CA 1
ATOM 987 C C . ASP A 1 127 ? -19.565 -2.071 -0.514 1.00 90.56 127 ASP A C 1
ATOM 989 O O . ASP A 1 127 ? -19.697 -3.260 -0.800 1.00 90.56 127 ASP A O 1
ATOM 993 N N . SER A 1 128 ? -19.757 -1.108 -1.423 1.00 93.19 128 SER A N 1
ATOM 994 C CA . SER A 1 128 ? -20.104 -1.393 -2.825 1.00 93.19 128 SER A CA 1
ATOM 995 C C . SER A 1 128 ? -18.996 -2.138 -3.584 1.00 93.19 128 SER A C 1
ATOM 997 O O . SER A 1 128 ? -19.280 -2.851 -4.544 1.00 93.19 128 SER A O 1
ATOM 999 N N . TRP A 1 129 ? -17.744 -2.019 -3.127 1.00 92.56 129 TRP A N 1
ATOM 1000 C CA . TRP A 1 129 ? -16.576 -2.730 -3.659 1.00 92.56 129 TRP A CA 1
ATOM 1001 C C . TRP A 1 129 ? -16.320 -4.076 -2.967 1.00 92.56 129 TRP A C 1
ATOM 1003 O O . TRP A 1 129 ? -15.315 -4.736 -3.244 1.00 92.56 129 TRP A O 1
ATOM 1013 N N . ARG A 1 130 ? -17.202 -4.502 -2.053 1.00 88.12 130 ARG A N 1
ATOM 1014 C CA . ARG A 1 130 ? -17.041 -5.758 -1.322 1.00 88.12 130 ARG A CA 1
ATOM 1015 C C . ARG A 1 130 ? -17.130 -6.954 -2.269 1.00 88.12 130 ARG A C 1
ATOM 1017 O O . ARG A 1 130 ? -18.104 -7.136 -2.995 1.00 88.12 130 ARG A O 1
ATOM 1024 N N . ILE A 1 131 ? -16.131 -7.824 -2.188 1.00 85.75 131 ILE A N 1
ATOM 1025 C CA . ILE A 1 131 ? -16.113 -9.098 -2.900 1.00 85.75 131 ILE A CA 1
ATOM 1026 C C . ILE A 1 131 ? -16.972 -10.113 -2.142 1.00 85.75 131 ILE A C 1
ATOM 1028 O O . ILE A 1 131 ? -16.685 -10.433 -0.991 1.00 85.75 131 ILE A O 1
ATOM 1032 N N . LEU A 1 132 ? -18.024 -10.612 -2.795 1.00 83.00 132 LEU A N 1
ATOM 1033 C CA . LEU A 1 132 ? -18.985 -11.563 -2.214 1.00 83.00 132 LEU A CA 1
ATOM 1034 C C . LEU A 1 132 ? -18.963 -12.943 -2.885 1.00 83.00 132 LEU A C 1
ATOM 1036 O O . LEU A 1 132 ? -19.535 -13.892 -2.356 1.00 83.00 132 LEU A O 1
ATOM 1040 N N . ALA A 1 133 ? -18.330 -13.061 -4.052 1.00 85.06 133 ALA A N 1
ATOM 1041 C CA . ALA A 1 133 ? -18.182 -14.326 -4.759 1.00 85.06 133 ALA A CA 1
ATOM 1042 C C . ALA A 1 133 ? -16.851 -15.000 -4.404 1.00 85.06 133 ALA A C 1
ATOM 1044 O O . ALA A 1 133 ? -15.836 -14.329 -4.216 1.00 85.06 133 ALA A O 1
ATOM 1045 N N . THR A 1 134 ? -16.837 -16.331 -4.387 1.00 83.38 134 THR A N 1
ATOM 1046 C CA . THR A 1 134 ? -15.627 -17.138 -4.185 1.00 83.38 134 THR A CA 1
ATOM 1047 C C . THR A 1 134 ? -15.222 -17.806 -5.494 1.00 83.38 134 THR A C 1
ATOM 1049 O O . THR A 1 134 ? -16.068 -18.369 -6.188 1.00 83.38 134 THR A O 1
ATOM 1052 N N . ASN A 1 135 ? -13.934 -17.759 -5.834 1.00 86.75 135 ASN A N 1
ATOM 1053 C CA . ASN A 1 135 ? -13.373 -18.506 -6.961 1.00 86.75 135 ASN A CA 1
ATOM 1054 C C . ASN A 1 135 ? -12.645 -19.758 -6.448 1.00 86.75 135 ASN A C 1
ATOM 1056 O O . ASN A 1 135 ? -11.684 -19.652 -5.697 1.00 86.75 135 ASN A O 1
ATOM 1060 N N . ASN A 1 136 ? -13.068 -20.947 -6.883 1.00 83.69 136 ASN A N 1
ATOM 1061 C CA . ASN A 1 136 ? -12.489 -22.220 -6.428 1.00 83.69 136 ASN A CA 1
ATOM 1062 C C . ASN A 1 136 ? -11.073 -22.494 -6.966 1.00 83.69 136 ASN A C 1
ATOM 1064 O O . ASN A 1 136 ? -10.383 -23.359 -6.437 1.00 83.69 136 ASN A O 1
ATOM 1068 N N . GLN A 1 137 ? -10.647 -21.798 -8.023 1.00 86.19 137 GLN A N 1
ATOM 1069 C CA . GLN A 1 137 ? -9.288 -21.890 -8.576 1.00 86.19 137 GLN A CA 1
ATOM 1070 C C . GLN A 1 137 ? -8.388 -20.749 -8.097 1.00 86.19 137 GLN A C 1
ATOM 1072 O O . GLN A 1 137 ? -7.261 -20.611 -8.561 1.00 86.19 137 GLN A O 1
ATOM 1077 N N . SER A 1 138 ? -8.908 -19.913 -7.205 1.00 83.50 138 SER A N 1
ATOM 1078 C CA . SER A 1 138 ? -8.265 -18.706 -6.731 1.00 83.50 138 SER A CA 1
ATOM 1079 C C . SER A 1 138 ? -6.855 -18.951 -6.183 1.00 83.50 138 SER A C 1
ATOM 1081 O O . SER A 1 138 ? -6.574 -19.950 -5.518 1.00 83.50 138 SER A O 1
ATOM 1083 N N . GLY A 1 139 ? -5.963 -18.005 -6.469 1.00 78.75 139 GLY A N 1
ATOM 1084 C CA . GLY A 1 139 ? -4.566 -18.055 -6.059 1.00 78.75 139 GLY A CA 1
ATOM 1085 C C . GLY A 1 139 ? -3.674 -18.897 -6.973 1.00 78.75 139 GLY A C 1
ATOM 1086 O O . GLY A 1 139 ? -2.467 -18.855 -6.776 1.00 78.75 139 GLY A O 1
ATOM 1087 N N . LEU A 1 140 ? -4.212 -19.613 -7.969 1.00 85.00 140 LEU A N 1
ATOM 1088 C CA . LEU A 1 140 ? -3.437 -20.325 -8.998 1.00 85.00 140 LEU A CA 1
ATOM 1089 C C . LEU A 1 140 ? -3.044 -19.405 -10.168 1.00 85.00 140 LEU A C 1
ATOM 1091 O O . LEU A 1 140 ? -3.614 -18.325 -10.348 1.00 85.00 140 LEU A O 1
ATOM 1095 N N . TYR A 1 141 ? -2.096 -19.852 -10.994 1.00 84.50 141 TYR A N 1
ATOM 1096 C CA . TYR A 1 141 ? -1.743 -19.174 -12.247 1.00 84.50 141 TYR A CA 1
ATOM 1097 C C . TYR A 1 141 ? -2.986 -18.906 -13.118 1.00 84.50 141 TYR A C 1
ATOM 1099 O O . TYR A 1 141 ? -3.839 -19.782 -13.253 1.00 84.50 141 TYR A O 1
ATOM 1107 N N . ASP A 1 142 ? -3.090 -17.699 -13.686 1.00 84.31 142 ASP A N 1
ATOM 1108 C CA . ASP A 1 142 ? -4.210 -17.236 -14.530 1.00 84.31 142 ASP A CA 1
ATOM 1109 C C . ASP A 1 142 ? -5.618 -17.315 -13.898 1.00 84.31 142 ASP A C 1
ATOM 1111 O O . ASP A 1 142 ? -6.628 -17.191 -14.588 1.00 84.31 142 ASP A O 1
ATOM 1115 N N . SER A 1 143 ? -5.714 -17.458 -12.573 1.00 87.38 143 SER A N 1
ATOM 1116 C CA . SER A 1 143 ? -7.001 -17.529 -11.858 1.00 87.38 143 SER A CA 1
ATOM 1117 C C . SER A 1 143 ? -7.504 -16.188 -11.311 1.00 87.38 143 SER A C 1
ATOM 1119 O O . SER A 1 143 ? -8.537 -16.148 -10.638 1.00 87.38 143 SER A O 1
ATOM 1121 N N . TRP A 1 144 ? -6.770 -15.096 -11.554 1.00 86.44 144 TRP A N 1
ATOM 1122 C CA . TRP A 1 144 ? -7.086 -13.786 -10.987 1.00 86.44 144 TRP A CA 1
ATOM 1123 C C . TRP A 1 144 ? -8.479 -13.313 -11.406 1.00 86.44 144 TRP A C 1
ATOM 1125 O O . TRP A 1 144 ? -8.865 -13.399 -12.573 1.00 86.44 144 TRP A O 1
ATOM 1135 N N . SER A 1 145 ? -9.212 -12.755 -10.448 1.00 87.88 145 SER A N 1
ATOM 1136 C CA . SER A 1 145 ? -10.511 -12.145 -10.691 1.00 87.88 145 SER A CA 1
ATOM 1137 C C . SER A 1 145 ? -10.661 -10.847 -9.913 1.00 87.88 145 SER A C 1
ATOM 1139 O O . SER A 1 145 ? -10.245 -10.740 -8.761 1.00 87.88 145 SER A O 1
ATOM 1141 N N . TRP A 1 146 ? -11.302 -9.859 -10.531 1.00 86.19 146 TRP A N 1
ATOM 1142 C CA . TRP A 1 146 ? -11.615 -8.594 -9.873 1.00 86.19 146 TRP A CA 1
ATOM 1143 C C . TRP A 1 146 ? -12.927 -8.635 -9.078 1.00 86.19 146 TRP A C 1
ATOM 1145 O O . TRP A 1 146 ? -13.124 -7.779 -8.224 1.00 86.19 146 TRP A O 1
ATOM 1155 N N . ASN A 1 147 ? -13.828 -9.590 -9.350 1.00 87.94 147 ASN A N 1
ATOM 1156 C CA . ASN A 1 147 ? -15.170 -9.650 -8.748 1.00 87.94 147 ASN A CA 1
ATOM 1157 C C . ASN A 1 147 ? -15.410 -10.886 -7.862 1.00 87.94 147 ASN A C 1
ATOM 1159 O O . ASN A 1 147 ? -16.524 -11.096 -7.382 1.00 87.94 147 ASN A O 1
ATOM 1163 N N . SER A 1 148 ? -14.378 -11.694 -7.627 1.00 88.75 148 SER A N 1
ATOM 1164 C CA . SER A 1 148 ? -14.413 -12.847 -6.726 1.00 88.75 148 SER A CA 1
ATOM 1165 C C . SER A 1 148 ? -13.136 -12.933 -5.895 1.00 88.75 148 SER A C 1
ATOM 1167 O O . SER A 1 148 ? -12.133 -12.300 -6.219 1.00 88.75 148 SER A O 1
ATOM 1169 N N . SER A 1 149 ? -13.168 -13.711 -4.812 1.00 86.00 149 SER A N 1
ATOM 1170 C CA . SER A 1 149 ? -12.041 -13.855 -3.890 1.00 86.00 149 SER A CA 1
ATOM 1171 C C . SER A 1 149 ? -10.773 -14.322 -4.605 1.00 86.00 149 SER A C 1
ATOM 1173 O O . SER A 1 149 ? -10.853 -15.209 -5.454 1.00 86.00 149 SER A O 1
ATOM 1175 N N . ASN A 1 150 ? -9.623 -13.790 -4.179 1.00 86.75 150 ASN A N 1
ATOM 1176 C CA . ASN A 1 150 ? -8.291 -14.221 -4.618 1.00 86.75 150 ASN A CA 1
ATOM 1177 C C . ASN A 1 150 ? -7.515 -14.989 -3.510 1.00 86.75 150 ASN A C 1
ATOM 1179 O O . ASN A 1 150 ? -6.289 -15.051 -3.540 1.00 86.75 150 ASN A O 1
ATOM 1183 N N . PHE A 1 151 ? -8.224 -15.576 -2.531 1.00 85.50 151 PHE A N 1
ATOM 1184 C CA . PHE A 1 151 ? -7.656 -16.458 -1.496 1.00 85.50 151 PHE A CA 1
ATOM 1185 C C . PHE A 1 151 ? -7.318 -17.847 -2.042 1.00 85.50 151 PHE A C 1
ATOM 1187 O O . PHE A 1 151 ? -8.109 -18.422 -2.789 1.00 85.50 151 PHE A O 1
ATOM 1194 N N . HIS A 1 152 ? -6.174 -18.408 -1.666 1.00 87.50 152 HIS A N 1
ATOM 1195 C CA . HIS A 1 152 ? -5.820 -19.773 -2.042 1.00 87.50 152 HIS A CA 1
ATOM 1196 C C . HIS A 1 152 ? -6.703 -20.785 -1.288 1.00 87.50 152 HIS A C 1
ATOM 1198 O O . HIS A 1 152 ? -7.120 -20.528 -0.163 1.00 87.50 152 HIS A O 1
ATOM 1204 N N . ALA A 1 153 ? -6.970 -21.959 -1.870 1.00 83.38 153 ALA A N 1
ATOM 1205 C CA . ALA A 1 153 ? -7.862 -22.966 -1.269 1.00 83.38 153 ALA A CA 1
ATOM 1206 C C . ALA A 1 153 ? -7.395 -23.493 0.107 1.00 83.38 153 ALA A C 1
ATOM 1208 O O . ALA A 1 153 ? -8.211 -23.927 0.916 1.00 83.38 153 ALA A O 1
ATOM 1209 N N . ASP A 1 154 ? -6.087 -23.441 0.365 1.00 84.44 154 ASP A N 1
ATOM 1210 C CA . ASP A 1 154 ? -5.486 -23.807 1.657 1.00 84.44 154 ASP A CA 1
ATOM 1211 C C . ASP A 1 154 ? -5.565 -22.685 2.710 1.00 84.44 154 ASP A C 1
ATOM 1213 O O . ASP A 1 154 ? -5.189 -22.904 3.863 1.00 84.44 154 ASP A O 1
ATOM 1217 N N . ASP A 1 155 ? -5.963 -21.468 2.326 1.00 82.81 155 ASP A N 1
ATOM 1218 C CA . ASP A 1 155 ? -5.978 -20.332 3.241 1.00 82.81 155 ASP A CA 1
ATOM 1219 C C . ASP A 1 155 ? -7.160 -20.454 4.209 1.00 82.81 155 ASP A C 1
ATOM 1221 O O . ASP A 1 155 ? -8.312 -20.665 3.823 1.00 82.81 155 ASP A O 1
ATOM 1225 N N . VAL A 1 156 ? -6.877 -20.291 5.501 1.00 81.50 156 VAL A N 1
ATOM 1226 C CA . VAL A 1 156 ? -7.906 -20.292 6.541 1.00 81.50 156 VAL A CA 1
ATOM 1227 C C . VAL A 1 156 ? -8.436 -18.873 6.699 1.00 81.50 156 VAL A C 1
ATOM 1229 O O . VAL A 1 156 ? -7.744 -17.992 7.206 1.00 81.50 156 VAL A O 1
ATOM 1232 N N . MET A 1 157 ? -9.674 -18.657 6.265 1.00 77.31 157 MET A N 1
ATOM 1233 C CA . MET A 1 157 ? -10.369 -17.387 6.462 1.00 77.31 157 MET A CA 1
ATOM 1234 C C . MET A 1 157 ? -10.808 -17.223 7.923 1.00 77.31 157 MET A C 1
ATOM 1236 O O . MET A 1 157 ? -11.327 -18.159 8.533 1.00 77.31 157 MET A O 1
ATOM 1240 N N . ASP A 1 158 ? -10.638 -16.020 8.475 1.00 80.81 158 ASP A N 1
ATOM 1241 C CA . ASP A 1 158 ? -11.223 -15.664 9.772 1.00 80.81 158 ASP A CA 1
ATOM 1242 C C . ASP A 1 158 ? -12.765 -15.662 9.681 1.00 80.81 158 ASP A C 1
ATOM 1244 O O . ASP A 1 158 ? -13.357 -15.481 8.611 1.00 80.81 158 ASP A O 1
ATOM 1248 N N . SER A 1 159 ? -13.421 -15.826 10.829 1.00 82.62 159 SER A N 1
ATOM 1249 C CA . SER A 1 159 ? -14.852 -15.581 11.014 1.00 82.62 159 SER A CA 1
ATOM 1250 C C . SER A 1 159 ? -15.345 -14.279 10.372 1.00 82.62 159 SER A C 1
ATOM 1252 O O . SER A 1 159 ? -16.440 -14.267 9.821 1.00 82.62 159 SER A O 1
ATOM 1254 N N . THR A 1 160 ? -14.535 -13.216 10.330 1.00 81.62 160 THR A N 1
ATOM 1255 C CA . THR A 1 160 ? -14.919 -11.935 9.706 1.00 81.62 160 THR A CA 1
ATOM 1256 C C . THR A 1 160 ? -15.219 -12.025 8.205 1.00 81.62 160 THR A C 1
ATOM 1258 O O . THR A 1 160 ? -15.920 -11.165 7.675 1.00 81.62 160 THR A O 1
ATOM 1261 N N . TYR A 1 161 ? -14.719 -13.058 7.520 1.00 75.12 161 TYR A N 1
ATOM 1262 C CA . TYR A 1 161 ? -14.966 -13.317 6.097 1.00 75.12 161 TYR A CA 1
ATOM 1263 C C . TYR A 1 161 ? -16.087 -14.331 5.849 1.00 75.12 161 TYR A C 1
ATOM 1265 O O . TYR A 1 161 ? -16.577 -14.437 4.727 1.00 75.12 161 TYR A O 1
ATOM 1273 N N . THR A 1 162 ? -16.470 -15.106 6.865 1.00 76.88 162 THR A N 1
ATOM 1274 C CA . THR A 1 162 ? -17.401 -16.238 6.721 1.00 76.88 162 THR A CA 1
ATOM 1275 C C . THR A 1 162 ? -18.725 -16.031 7.452 1.00 76.88 162 THR A C 1
ATOM 1277 O O . THR A 1 162 ? -19.728 -16.623 7.059 1.00 76.88 162 THR A O 1
ATOM 1280 N N . ASP A 1 163 ? -18.759 -15.180 8.479 1.00 82.50 163 ASP A N 1
ATOM 1281 C CA . ASP A 1 163 ? -19.961 -14.848 9.234 1.00 82.50 163 ASP A CA 1
ATOM 1282 C C . ASP A 1 163 ? -20.742 -13.710 8.545 1.00 82.50 163 ASP A C 1
ATOM 1284 O O . ASP A 1 163 ? -20.290 -12.562 8.548 1.00 82.50 163 ASP A O 1
ATOM 1288 N N . PRO A 1 164 ? -21.939 -13.974 7.986 1.00 78.44 164 PRO A N 1
ATOM 1289 C CA . PRO A 1 164 ? -22.749 -12.948 7.328 1.00 78.44 164 PRO A CA 1
ATOM 1290 C C . PRO A 1 164 ? -23.297 -11.893 8.301 1.00 78.44 164 PRO A C 1
ATOM 1292 O O . PRO A 1 164 ? -23.786 -10.854 7.859 1.00 78.44 164 PRO A O 1
ATOM 1295 N N . SER A 1 165 ? -23.247 -12.150 9.611 1.00 84.94 165 SER A N 1
ATOM 1296 C CA . SER A 1 165 ? -23.619 -11.193 10.654 1.00 84.94 165 SER A CA 1
ATOM 1297 C C . SER A 1 165 ? -22.448 -10.325 11.119 1.00 84.94 165 SER A C 1
ATOM 1299 O O . SER A 1 165 ? -22.659 -9.379 11.881 1.00 84.94 165 SER A O 1
ATOM 1301 N N . HIS A 1 166 ? -21.226 -10.596 10.642 1.00 83.75 166 HIS A N 1
ATOM 1302 C CA . HIS A 1 166 ? -20.069 -9.776 10.961 1.00 83.75 166 HIS A CA 1
ATOM 1303 C C . HIS A 1 166 ? -20.233 -8.373 10.370 1.00 83.75 166 HIS A C 1
ATOM 1305 O O . HIS A 1 166 ? -20.226 -8.170 9.154 1.00 83.75 166 HIS A O 1
ATOM 1311 N N . VAL A 1 167 ? -20.354 -7.385 11.254 1.00 79.50 167 VAL A N 1
ATOM 1312 C CA . VAL A 1 167 ? -20.381 -5.971 10.886 1.00 79.50 167 VAL A CA 1
ATOM 1313 C C . VAL A 1 167 ? -18.982 -5.402 11.105 1.00 79.50 167 VAL A C 1
ATOM 1315 O O . VAL A 1 167 ? -18.534 -5.352 12.256 1.00 79.50 167 VAL A O 1
ATOM 1318 N N . PRO A 1 168 ? -18.284 -4.956 10.045 1.00 81.44 168 PRO A N 1
ATOM 1319 C CA . PRO A 1 168 ? -16.991 -4.317 10.213 1.00 81.44 168 PRO A CA 1
ATOM 1320 C C . PRO A 1 168 ? -17.113 -3.060 11.073 1.00 81.44 168 PRO A C 1
ATOM 1322 O O . PRO A 1 168 ? -18.125 -2.355 11.074 1.00 81.44 168 PRO A O 1
ATOM 1325 N N . MET A 1 169 ? -16.059 -2.762 11.821 1.00 83.81 169 MET A N 1
ATOM 1326 C CA . MET A 1 169 ? -15.974 -1.493 12.528 1.00 83.81 169 MET A CA 1
ATOM 1327 C C . MET A 1 169 ? -15.560 -0.409 11.535 1.00 83.81 169 MET A C 1
ATOM 1329 O O . MET A 1 169 ? -14.491 -0.490 10.941 1.00 83.81 169 MET A O 1
ATOM 1333 N N . TYR A 1 170 ? -16.408 0.607 11.377 1.00 82.88 170 TYR A N 1
ATOM 1334 C CA . TYR A 1 170 ? -16.142 1.781 10.532 1.00 82.88 170 TYR A CA 1
ATOM 1335 C C . TYR A 1 170 ? -15.921 3.060 11.352 1.00 82.88 170 TYR A C 1
ATOM 1337 O O . TYR A 1 170 ? -15.822 4.160 10.813 1.00 82.88 170 TYR A O 1
ATOM 1345 N N . GLY A 1 171 ? -15.900 2.941 12.680 1.00 87.00 171 GLY A N 1
ATOM 1346 C CA . GLY A 1 171 ? -15.829 4.077 13.585 1.00 87.00 171 GLY A CA 1
ATOM 1347 C C . GLY A 1 171 ? -15.588 3.666 15.031 1.00 87.00 171 GLY A C 1
ATOM 1348 O O . GLY A 1 171 ? -15.318 2.510 15.345 1.00 87.00 171 GLY A O 1
ATOM 1349 N N . LEU A 1 172 ? -15.698 4.649 15.923 1.00 91.69 172 LEU A N 1
ATOM 1350 C CA . LEU A 1 172 ? -15.305 4.532 17.330 1.00 91.69 172 LEU A CA 1
ATOM 1351 C C . LEU A 1 172 ? -16.475 4.329 18.301 1.00 91.69 172 LEU A C 1
ATOM 1353 O O . LEU A 1 172 ? -16.263 4.317 19.510 1.00 91.69 172 LEU A O 1
ATOM 1357 N N . SER A 1 173 ? -17.702 4.175 17.799 1.00 88.81 173 SER A N 1
ATOM 1358 C CA . SER A 1 173 ? -18.913 4.064 18.628 1.00 88.81 173 SER A CA 1
ATOM 1359 C C . SER A 1 173 ? -18.895 2.869 19.583 1.00 88.81 173 SER A C 1
ATOM 1361 O O . SER A 1 173 ? -19.435 2.969 20.679 1.00 88.81 173 SER A O 1
ATOM 1363 N N . ASN A 1 174 ? -18.251 1.767 19.189 1.00 86.94 174 ASN A N 1
ATOM 1364 C CA . ASN A 1 174 ? -18.201 0.525 19.969 1.00 86.94 174 ASN A CA 1
ATOM 1365 C C . ASN A 1 174 ? -16.919 0.393 20.814 1.00 86.94 174 ASN A C 1
ATOM 1367 O O . ASN A 1 174 ? -16.670 -0.661 21.394 1.00 86.94 174 ASN A O 1
ATOM 1371 N N . VAL A 1 175 ? -16.091 1.441 20.881 1.00 92.62 175 VAL A N 1
ATOM 1372 C CA . VAL A 1 175 ? -14.841 1.440 21.653 1.00 92.62 175 VAL A CA 1
ATOM 1373 C C . VAL A 1 175 ? -15.089 1.990 23.059 1.00 92.62 175 VAL A C 1
ATOM 1375 O O . VAL A 1 175 ? -15.769 3.002 23.232 1.00 92.62 175 VAL A O 1
ATOM 1378 N N . SER A 1 176 ? -14.501 1.355 24.079 1.00 94.88 176 SER A N 1
ATOM 1379 C CA . SER A 1 176 ? -14.618 1.807 25.470 1.00 94.88 176 SER A CA 1
ATOM 1380 C C . SER A 1 176 ? -14.021 3.205 25.694 1.00 94.88 176 SER A C 1
ATOM 1382 O O . SER A 1 176 ? -13.031 3.607 25.073 1.00 94.88 176 SER A O 1
ATOM 1384 N N . SER A 1 177 ? -14.596 3.955 26.640 1.00 95.38 177 SER A N 1
ATOM 1385 C CA . SER A 1 177 ? -14.139 5.308 26.987 1.00 95.38 177 SER A CA 1
ATOM 1386 C C . SER A 1 177 ? -12.679 5.349 27.441 1.00 95.38 177 SER A C 1
ATOM 1388 O O . SER A 1 177 ? -11.957 6.292 27.110 1.00 95.38 177 SER A O 1
ATOM 1390 N N . ASP A 1 178 ? -12.236 4.322 28.167 1.00 95.38 178 ASP A N 1
ATOM 1391 C CA . ASP A 1 178 ? -10.869 4.224 28.679 1.00 95.38 178 ASP A CA 1
ATOM 1392 C C . ASP A 1 178 ? -9.867 4.047 27.542 1.00 95.38 178 ASP A C 1
ATOM 1394 O O . ASP A 1 178 ? -8.831 4.720 27.506 1.00 95.38 178 ASP A O 1
ATOM 1398 N N . LEU A 1 179 ? -10.211 3.209 26.560 1.00 94.75 179 LEU A N 1
ATOM 1399 C CA . LEU A 1 179 ? -9.360 2.974 25.406 1.00 94.75 179 LEU A CA 1
ATOM 1400 C C . LEU A 1 179 ? -9.292 4.209 24.505 1.00 94.75 179 LEU A C 1
ATOM 1402 O O . LEU A 1 179 ? -8.207 4.589 24.064 1.00 94.75 179 LEU A O 1
ATOM 1406 N N . LEU A 1 180 ? -10.406 4.923 24.318 1.00 95.88 180 LEU A N 1
ATOM 1407 C CA . LEU A 1 180 ? -10.418 6.207 23.610 1.00 95.88 180 LEU A CA 1
ATOM 1408 C C . LEU A 1 180 ? -9.565 7.271 24.311 1.00 95.88 180 LEU A C 1
ATOM 1410 O O . LEU A 1 180 ? -8.865 8.037 23.644 1.00 95.88 180 LEU A O 1
ATOM 1414 N N . LYS A 1 181 ? -9.594 7.327 25.648 1.00 95.81 181 LYS A N 1
ATOM 1415 C CA . LYS A 1 181 ? -8.766 8.256 26.428 1.00 95.81 181 LYS A CA 1
ATOM 1416 C C . LYS A 1 181 ? -7.279 7.937 26.269 1.00 95.81 181 LYS A C 1
ATOM 1418 O O . LYS A 1 181 ? -6.504 8.846 25.969 1.00 95.81 181 LYS A O 1
ATOM 1423 N N . LYS A 1 182 ? -6.903 6.659 26.405 1.00 95.44 182 LYS A N 1
ATOM 1424 C CA . LYS A 1 182 ? -5.534 6.165 26.181 1.00 95.44 182 LYS A CA 1
ATOM 1425 C C . LYS A 1 182 ? -5.054 6.510 24.767 1.00 95.44 182 LYS A C 1
ATOM 1427 O O . LYS A 1 182 ? -4.000 7.117 24.612 1.00 95.44 182 LYS A O 1
ATOM 1432 N N . SER A 1 183 ? -5.869 6.216 23.755 1.00 95.88 183 SER A N 1
ATOM 1433 C CA . SER A 1 183 ? -5.557 6.472 22.341 1.00 95.88 183 SER A CA 1
ATOM 1434 C C . SER A 1 183 ? -5.338 7.960 22.060 1.00 95.88 183 SER A C 1
ATOM 1436 O O . SER A 1 183 ? -4.328 8.343 21.473 1.00 95.88 183 SER A O 1
ATOM 1438 N N . ARG A 1 184 ? -6.231 8.829 22.558 1.00 95.69 184 ARG A N 1
ATOM 1439 C CA . ARG A 1 184 ? -6.079 10.290 22.443 1.00 95.69 184 ARG A CA 1
ATOM 1440 C C . ARG A 1 184 ? -4.795 10.787 23.087 1.00 95.69 184 ARG A C 1
ATOM 1442 O O . ARG A 1 184 ? -4.089 11.577 22.471 1.00 95.69 184 ARG A O 1
ATOM 1449 N N . GLN A 1 185 ? -4.492 10.336 24.301 1.00 94.94 185 GLN A N 1
ATOM 1450 C CA . GLN A 1 185 ? -3.282 10.750 25.005 1.00 94.94 185 GLN A CA 1
ATOM 1451 C C . GLN A 1 185 ? -2.019 10.363 24.223 1.00 94.94 185 GLN A C 1
ATOM 1453 O O . GLN A 1 185 ? -1.144 11.207 24.035 1.00 94.94 185 GLN A O 1
ATOM 1458 N N . THR A 1 186 ? -1.951 9.125 23.724 1.00 94.00 186 THR A N 1
ATOM 1459 C CA . THR A 1 186 ? -0.820 8.642 22.922 1.00 94.00 186 THR A CA 1
ATOM 1460 C C . THR A 1 186 ? -0.652 9.449 21.631 1.00 94.00 186 THR A C 1
ATOM 1462 O O . THR A 1 186 ? 0.458 9.873 21.313 1.00 94.00 186 THR A O 1
ATOM 1465 N N . CYS A 1 187 ? -1.739 9.710 20.902 1.00 94.50 187 CYS A N 1
ATOM 1466 C CA . CYS A 1 187 ? -1.675 10.371 19.597 1.00 94.50 187 CYS A CA 1
ATOM 1467 C C . CYS A 1 187 ? -1.471 11.892 19.677 1.00 94.50 187 CYS A C 1
ATOM 1469 O O . CYS A 1 187 ? -0.745 12.458 18.861 1.00 94.50 187 CYS A O 1
ATOM 1471 N N . LEU A 1 188 ? -2.044 12.575 20.674 1.00 92.88 188 LEU A N 1
ATOM 1472 C CA . LEU A 1 188 ? -1.859 14.024 20.850 1.00 92.88 188 LEU A CA 1
ATOM 1473 C C . LEU A 1 188 ? -0.399 14.395 21.139 1.00 92.88 188 LEU A C 1
ATOM 1475 O O . LEU A 1 188 ? 0.061 15.454 20.712 1.00 92.88 188 LEU A O 1
ATOM 1479 N N . ALA A 1 189 ? 0.356 13.506 21.792 1.00 88.19 189 ALA A N 1
ATOM 1480 C CA . ALA A 1 189 ? 1.785 13.697 22.030 1.00 88.19 189 ALA A CA 1
ATOM 1481 C C . ALA A 1 189 ? 2.605 13.824 20.729 1.00 88.19 189 ALA A C 1
ATOM 1483 O O . ALA A 1 189 ? 3.715 14.354 20.755 1.00 88.19 189 ALA A O 1
ATOM 1484 N N . ARG A 1 190 ? 2.056 13.373 19.591 1.00 85.81 190 ARG A N 1
ATOM 1485 C CA . ARG A 1 190 ? 2.710 13.380 18.276 1.00 85.81 190 ARG A CA 1
ATOM 1486 C C . ARG A 1 190 ? 2.476 14.653 17.466 1.00 85.81 190 ARG A C 1
ATOM 1488 O O . ARG A 1 190 ? 3.121 14.820 16.442 1.00 85.81 190 ARG A O 1
ATOM 1495 N N . LYS A 1 191 ? 1.604 15.565 17.925 1.00 87.94 191 LYS A N 1
ATOM 1496 C CA . LYS A 1 191 ? 1.318 16.851 17.251 1.00 87.94 191 LYS A CA 1
ATOM 1497 C C . LYS A 1 191 ? 0.938 16.686 15.766 1.00 87.94 191 LYS A C 1
ATOM 1499 O O . LYS A 1 191 ? 1.371 17.459 14.915 1.00 87.94 191 LYS A O 1
ATOM 1504 N N . LEU A 1 192 ? 0.143 15.659 15.471 1.00 88.00 192 LEU A N 1
ATOM 1505 C CA . LEU A 1 192 ? -0.289 15.322 14.115 1.00 88.00 192 LEU A CA 1
ATOM 1506 C C . LEU A 1 192 ? -1.317 16.336 13.583 1.00 88.00 192 LEU A C 1
ATOM 1508 O O . LEU A 1 192 ? -2.119 16.842 14.372 1.00 88.00 192 LEU A O 1
ATOM 1512 N N . PRO A 1 193 ? -1.361 16.576 12.260 1.00 89.56 193 PRO A N 1
ATOM 1513 C CA . PRO A 1 193 ? -2.502 17.212 11.602 1.00 89.56 193 PRO A CA 1
ATOM 1514 C C . PRO A 1 193 ? -3.820 16.485 11.906 1.00 89.56 193 PRO A C 1
ATOM 1516 O O . PRO A 1 193 ? -3.822 15.278 12.144 1.00 89.56 193 PRO A O 1
ATOM 1519 N N . ASP A 1 194 ? -4.951 17.190 11.839 1.00 90.50 194 ASP A N 1
ATOM 1520 C CA . ASP A 1 194 ? -6.261 16.676 12.276 1.00 90.50 194 ASP A CA 1
ATOM 1521 C C . ASP A 1 194 ? -6.673 15.337 11.647 1.00 90.50 194 ASP A C 1
ATOM 1523 O O . ASP A 1 194 ? -7.241 14.482 12.328 1.00 90.50 194 ASP A O 1
ATOM 1527 N N . ASN A 1 195 ? -6.414 15.135 10.352 1.00 87.75 195 ASN A N 1
ATOM 1528 C CA . ASN A 1 195 ? -6.735 13.880 9.667 1.00 87.75 195 ASN A CA 1
ATOM 1529 C C . ASN A 1 195 ? -5.873 12.719 10.186 1.00 87.75 195 ASN A C 1
ATOM 1531 O O . ASN A 1 195 ? -6.415 11.682 10.558 1.00 87.75 195 ASN A O 1
ATOM 1535 N N . LEU A 1 196 ? -4.558 12.919 10.295 1.00 89.31 196 LEU A N 1
ATOM 1536 C CA . LEU A 1 196 ? -3.625 11.922 10.821 1.00 89.31 196 LEU A CA 1
ATOM 1537 C C . LEU A 1 196 ? -3.847 11.660 12.314 1.00 89.31 196 LEU A C 1
ATOM 1539 O O . LEU A 1 196 ? -3.712 10.527 12.767 1.00 89.31 196 LEU A O 1
ATOM 1543 N N . LEU A 1 197 ? -4.252 12.675 13.082 1.00 93.06 197 LEU A N 1
ATOM 1544 C CA . LEU A 1 197 ? -4.636 12.518 14.481 1.00 93.06 197 LEU A CA 1
ATOM 1545 C C . LEU A 1 197 ? -5.861 11.608 14.620 1.00 93.06 197 LEU A C 1
ATOM 1547 O O . LEU A 1 197 ? -5.871 10.726 15.479 1.00 93.06 197 LEU A O 1
ATOM 1551 N N . LYS A 1 198 ? -6.882 11.796 13.772 1.00 92.81 198 LYS A N 1
ATOM 1552 C CA . LYS A 1 198 ? -8.070 10.929 13.746 1.00 92.81 198 LYS A CA 1
ATOM 1553 C C . LYS A 1 198 ? -7.702 9.489 13.384 1.00 92.81 198 LYS A C 1
ATOM 1555 O O . LYS A 1 198 ? -8.156 8.592 14.089 1.00 92.81 198 LYS A O 1
ATOM 1560 N N . SER A 1 199 ? -6.861 9.281 12.368 1.00 91.62 199 SER A N 1
ATOM 1561 C CA . SER A 1 199 ? -6.370 7.946 11.991 1.00 91.62 199 SER A CA 1
ATOM 1562 C C . SER A 1 199 ? -5.583 7.287 13.124 1.00 91.62 199 SER A C 1
ATOM 1564 O O . SER A 1 199 ? -5.922 6.185 13.529 1.00 91.62 199 SER A O 1
ATOM 1566 N N . CYS A 1 200 ? -4.634 8.002 13.737 1.00 94.06 200 CYS A N 1
ATOM 1567 C CA . CYS A 1 200 ? -3.869 7.493 14.878 1.00 94.06 200 CYS A CA 1
ATOM 1568 C C . CYS A 1 200 ? -4.780 7.048 16.029 1.00 94.06 200 CYS A C 1
ATOM 1570 O O . CYS A 1 200 ? -4.621 5.957 16.574 1.00 94.06 200 CYS A O 1
ATOM 1572 N N . ILE A 1 201 ? -5.748 7.894 16.409 1.00 95.31 201 ILE A N 1
ATOM 1573 C CA . ILE A 1 201 ? -6.689 7.558 17.483 1.00 95.31 201 ILE A CA 1
ATOM 1574 C C . ILE A 1 201 ? -7.486 6.320 17.097 1.00 95.31 201 ILE A C 1
ATOM 1576 O O . ILE A 1 201 ? -7.688 5.470 17.956 1.00 95.31 201 ILE A O 1
ATOM 1580 N N . TYR A 1 202 ? -7.935 6.229 15.844 1.00 94.00 202 TYR A N 1
ATOM 1581 C CA . TYR A 1 202 ? -8.680 5.083 15.350 1.00 94.00 202 TYR A CA 1
ATOM 1582 C C . TYR A 1 202 ? -7.874 3.790 15.449 1.00 94.00 202 TYR A C 1
ATOM 1584 O O . TYR A 1 202 ? -8.329 2.844 16.088 1.00 94.00 202 TYR A O 1
ATOM 1592 N N . ASP A 1 203 ? -6.657 3.783 14.916 1.00 92.69 203 ASP A N 1
ATOM 1593 C CA . ASP A 1 203 ? -5.812 2.597 14.885 1.00 92.69 203 ASP A CA 1
ATOM 1594 C C . ASP A 1 203 ? -5.465 2.117 16.295 1.00 92.69 203 ASP A C 1
ATOM 1596 O O . ASP A 1 203 ? -5.686 0.952 16.620 1.00 92.69 203 ASP A O 1
ATOM 1600 N N . VAL A 1 204 ? -5.022 3.013 17.185 1.00 94.50 204 VAL A N 1
ATOM 1601 C CA . VAL A 1 204 ? -4.716 2.651 18.582 1.00 94.50 204 VAL A CA 1
ATOM 1602 C C . VAL A 1 204 ? -5.973 2.179 19.321 1.00 94.50 204 VAL A C 1
ATOM 1604 O O . VAL A 1 204 ? -5.914 1.240 20.115 1.00 94.50 204 VAL A O 1
ATOM 1607 N N . ALA A 1 205 ? -7.124 2.804 19.063 1.00 95.62 205 ALA A N 1
ATOM 1608 C CA . ALA A 1 205 ? -8.376 2.475 19.733 1.00 95.62 205 ALA A CA 1
ATOM 1609 C C . ALA A 1 205 ? -8.942 1.119 19.307 1.00 95.62 205 ALA A C 1
ATOM 1611 O O . ALA A 1 205 ? -9.471 0.391 20.141 1.00 95.62 205 ALA A O 1
ATOM 1612 N N . VAL A 1 206 ? -8.860 0.784 18.023 1.00 92.12 206 VAL A N 1
ATOM 1613 C CA . VAL A 1 206 ? -9.418 -0.462 17.482 1.00 92.12 206 VAL A CA 1
ATOM 1614 C C . VAL A 1 206 ? -8.485 -1.645 17.738 1.00 92.12 206 VAL A C 1
ATOM 1616 O O . VAL A 1 206 ? -8.955 -2.759 17.954 1.00 92.12 206 VAL A O 1
ATOM 1619 N N . THR A 1 207 ? -7.172 -1.416 17.767 1.00 91.56 207 THR A N 1
ATOM 1620 C CA . THR A 1 207 ? -6.171 -2.476 17.988 1.00 91.56 207 THR A CA 1
ATOM 1621 C C . THR A 1 207 ? -5.776 -2.655 19.454 1.00 91.56 207 THR A C 1
ATOM 1623 O O . THR A 1 207 ? -5.199 -3.679 19.809 1.00 91.56 207 THR A O 1
ATOM 1626 N N . ASN A 1 208 ? -6.059 -1.663 20.308 1.00 93.38 208 ASN A N 1
ATOM 1627 C CA . ASN A 1 208 ? -5.496 -1.524 21.657 1.00 93.38 208 ASN A CA 1
ATOM 1628 C C . ASN A 1 208 ? -3.953 -1.475 21.696 1.00 93.38 208 ASN A C 1
ATOM 1630 O O . ASN A 1 208 ? -3.351 -1.579 22.768 1.00 93.38 208 ASN A O 1
ATOM 1634 N N . ASP A 1 209 ? -3.303 -1.246 20.556 1.00 92.06 209 ASP A N 1
ATOM 1635 C CA . ASP A 1 209 ? -1.854 -1.221 20.430 1.00 92.06 209 ASP A CA 1
ATOM 1636 C C . ASP A 1 209 ? -1.348 0.214 20.245 1.00 92.06 209 ASP A C 1
ATOM 1638 O O . ASP A 1 209 ? -1.610 0.881 19.246 1.00 92.06 209 ASP A O 1
ATOM 1642 N N . THR A 1 210 ? -0.593 0.716 21.220 1.00 91.06 210 THR A N 1
ATOM 1643 C CA . THR A 1 210 ? -0.046 2.078 21.165 1.00 91.06 210 THR A CA 1
ATOM 1644 C C . THR A 1 210 ? 1.121 2.231 20.197 1.00 91.06 210 THR A C 1
ATOM 1646 O O . THR A 1 210 ? 1.427 3.366 19.826 1.00 91.06 210 THR A O 1
ATOM 1649 N N . SER A 1 211 ? 1.764 1.135 19.778 1.00 86.56 211 SER A N 1
ATOM 1650 C CA . SER A 1 211 ? 2.831 1.175 18.767 1.00 86.56 211 SER A CA 1
ATOM 1651 C C . SER A 1 211 ? 2.311 1.671 17.416 1.00 86.56 211 SER A C 1
ATOM 1653 O O . SER A 1 211 ? 3.055 2.292 16.664 1.00 86.56 211 SER A O 1
ATOM 1655 N N . PHE A 1 212 ? 1.004 1.544 17.151 1.00 88.44 212 PHE A N 1
ATOM 1656 C CA . PHE A 1 212 ? 0.382 2.076 15.936 1.00 88.44 212 PHE A CA 1
ATOM 1657 C C . PHE A 1 212 ? 0.512 3.594 15.819 1.00 88.44 212 PHE A C 1
ATOM 1659 O O . PHE A 1 212 ? 0.565 4.116 14.714 1.00 88.44 212 PHE A O 1
ATOM 1666 N N . ALA A 1 213 ? 0.675 4.314 16.931 1.00 87.62 213 ALA A N 1
ATOM 1667 C CA . ALA A 1 213 ? 0.950 5.746 16.880 1.00 87.62 213 ALA A CA 1
ATOM 1668 C C . ALA A 1 213 ? 2.334 6.083 16.283 1.00 87.62 213 ALA A C 1
ATOM 1670 O O . ALA A 1 213 ? 2.606 7.256 16.016 1.00 87.62 213 ALA A O 1
ATOM 1671 N N . MET A 1 214 ? 3.234 5.101 16.161 1.00 79.25 214 MET A N 1
ATOM 1672 C CA . MET A 1 214 ? 4.602 5.234 15.633 1.00 79.25 214 MET A CA 1
ATOM 1673 C C . MET A 1 214 ? 4.747 4.717 14.195 1.00 79.25 214 MET A C 1
ATOM 1675 O O . MET A 1 214 ? 5.855 4.674 13.669 1.00 79.25 214 MET A O 1
ATOM 1679 N N . GLN A 1 215 ? 3.639 4.377 13.529 1.00 79.00 215 GLN A N 1
ATOM 1680 C CA . GLN A 1 215 ? 3.662 4.039 12.108 1.00 79.00 215 GLN A CA 1
ATOM 1681 C C . GLN A 1 215 ? 4.246 5.172 11.261 1.00 79.00 215 GLN A C 1
ATOM 1683 O O . GLN A 1 215 ? 4.006 6.352 11.522 1.00 79.00 215 GLN A O 1
ATOM 1688 N N . GLU A 1 216 ? 4.936 4.807 10.183 1.00 72.25 216 GLU A N 1
ATOM 1689 C CA . GLU A 1 216 ? 5.643 5.732 9.296 1.00 72.25 216 GLU A CA 1
ATOM 1690 C C . GLU A 1 216 ? 4.735 6.824 8.720 1.00 72.25 216 GLU A C 1
ATOM 1692 O O . GLU A 1 216 ? 5.162 7.967 8.586 1.00 72.25 216 GLU A O 1
ATOM 1697 N N . VAL A 1 217 ? 3.467 6.502 8.440 1.00 75.00 217 VAL A N 1
ATOM 1698 C CA . VAL A 1 217 ? 2.461 7.460 7.946 1.00 75.00 217 VAL A CA 1
ATOM 1699 C C . VAL A 1 217 ? 2.154 8.582 8.948 1.00 75.00 217 VAL A C 1
ATOM 1701 O O . VAL A 1 217 ? 1.732 9.668 8.554 1.00 75.00 217 VAL A O 1
ATOM 1704 N N . LEU A 1 218 ? 2.381 8.335 10.240 1.00 78.44 218 LEU A N 1
ATOM 1705 C CA . LEU A 1 218 ? 2.164 9.285 11.331 1.00 78.44 218 LEU A CA 1
ATOM 1706 C C . LEU A 1 218 ? 3.454 10.010 11.735 1.00 78.44 218 LEU A C 1
ATOM 1708 O O . LEU A 1 218 ? 3.415 10.933 12.547 1.00 78.44 218 LEU A O 1
ATOM 1712 N N . LEU A 1 219 ? 4.607 9.627 11.187 1.00 73.06 219 LEU A N 1
ATOM 1713 C CA . LEU A 1 219 ? 5.871 10.290 11.476 1.00 73.06 219 LEU A CA 1
ATOM 1714 C C . LEU A 1 219 ? 6.013 11.537 10.596 1.00 73.06 219 LEU A C 1
ATOM 1716 O O . LEU A 1 219 ? 6.371 11.482 9.420 1.00 73.06 219 LEU A O 1
ATOM 1720 N N . THR A 1 220 ? 5.746 12.699 11.187 1.00 68.81 220 THR A N 1
ATOM 1721 C CA . THR A 1 220 ? 6.023 13.991 10.554 1.00 68.81 220 THR A CA 1
ATOM 1722 C C . THR A 1 220 ? 7.521 14.141 10.306 1.00 68.81 220 THR A C 1
ATOM 1724 O O . THR A 1 220 ? 8.307 13.871 11.207 1.00 68.81 220 THR A O 1
ATOM 1727 N N . GLY A 1 221 ? 7.911 14.612 9.122 1.00 74.50 221 GLY A N 1
ATOM 1728 C CA . GLY A 1 221 ? 9.310 14.897 8.781 1.00 74.50 221 GLY A CA 1
ATOM 1729 C C . GLY A 1 221 ? 9.931 13.941 7.763 1.00 74.50 221 GLY A C 1
ATOM 1730 O O . GLY A 1 221 ? 10.933 14.299 7.164 1.00 74.50 221 GLY A O 1
ATOM 1731 N N . CYS A 1 222 ? 9.298 12.801 7.469 1.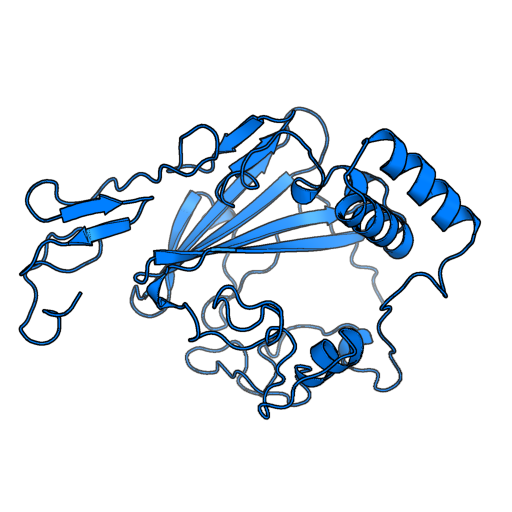00 84.56 222 CYS A N 1
ATOM 1732 C CA . CYS A 1 222 ? 9.673 11.979 6.317 1.00 84.56 222 CYS A CA 1
ATOM 1733 C C . CYS A 1 222 ? 8.933 12.454 5.065 1.00 84.56 222 CYS A C 1
ATOM 1735 O O . CYS A 1 222 ? 7.708 12.297 4.980 1.00 84.56 222 CYS A O 1
ATOM 1737 N N . PRO A 1 223 ? 9.630 13.053 4.088 1.00 85.31 223 PRO A N 1
ATOM 1738 C CA . PRO A 1 223 ? 8.951 13.656 2.961 1.00 85.31 223 PRO A CA 1
ATOM 1739 C C . PRO A 1 223 ? 8.386 12.565 2.042 1.00 85.31 223 PRO A C 1
ATOM 1741 O O . PRO A 1 223 ? 9.024 11.539 1.806 1.00 85.31 223 PRO A O 1
ATOM 1744 N N . ASP A 1 224 ? 7.171 12.785 1.538 1.00 85.19 224 ASP A N 1
ATOM 1745 C CA . ASP A 1 224 ? 6.432 11.881 0.641 1.00 85.19 224 ASP A CA 1
ATOM 1746 C C . ASP A 1 224 ? 6.396 10.414 1.118 1.00 85.19 224 ASP A C 1
ATOM 1748 O O . ASP A 1 224 ? 6.397 9.497 0.300 1.00 85.19 224 ASP A O 1
ATOM 1752 N N . GLN A 1 225 ? 6.408 10.178 2.439 1.00 84.81 225 GLN A N 1
ATOM 1753 C CA . GLN A 1 225 ? 6.438 8.831 3.035 1.00 84.81 225 GLN A CA 1
ATOM 1754 C C . GLN A 1 225 ? 7.582 7.966 2.477 1.00 84.81 225 GLN A C 1
ATOM 1756 O O . GLN A 1 225 ? 7.408 6.785 2.164 1.00 84.81 225 GLN A O 1
ATOM 1761 N N . CYS A 1 226 ? 8.752 8.579 2.281 1.00 88.12 226 CYS A N 1
ATOM 1762 C CA . CYS A 1 226 ? 9.911 7.928 1.675 1.00 88.12 226 CYS A CA 1
ATOM 1763 C C . CYS A 1 226 ? 9.597 7.308 0.304 1.00 88.12 226 CYS A C 1
ATOM 1765 O O . CYS A 1 226 ? 10.140 6.259 -0.039 1.00 88.12 226 CYS A O 1
ATOM 1767 N N . SER A 1 227 ? 8.680 7.922 -0.457 1.00 87.12 227 SER A N 1
ATOM 1768 C CA . SER A 1 227 ? 8.188 7.480 -1.774 1.00 87.12 227 SER A CA 1
ATOM 1769 C C . SER A 1 227 ? 7.670 6.038 -1.801 1.00 87.12 227 SER A C 1
ATOM 1771 O O . SER A 1 227 ? 7.577 5.406 -2.856 1.00 87.12 227 SER A O 1
ATOM 1773 N N . GLY A 1 228 ? 7.394 5.467 -0.629 1.00 84.06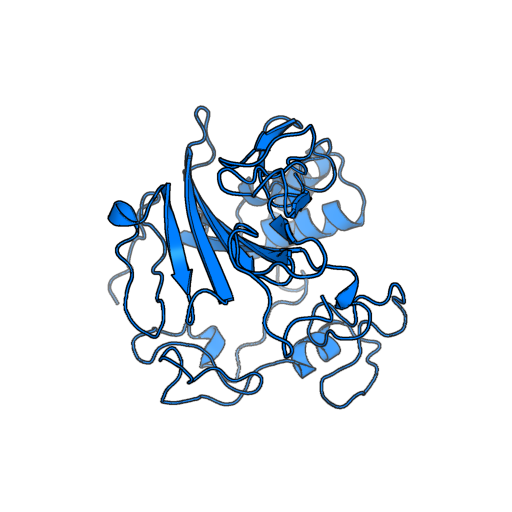 228 GLY A N 1
ATOM 1774 C CA . GLY A 1 228 ? 7.147 4.044 -0.469 1.00 84.06 228 GLY A CA 1
ATOM 1775 C C . GLY A 1 228 ? 8.333 3.134 -0.776 1.00 84.06 228 GLY A C 1
ATOM 1776 O O . GLY A 1 228 ? 8.150 1.942 -1.026 1.00 84.06 228 GLY A O 1
ATOM 1777 N N . LYS A 1 229 ? 9.545 3.677 -0.802 1.00 87.50 229 LYS A N 1
ATOM 1778 C CA . LYS A 1 229 ? 10.802 2.999 -1.138 1.00 87.50 229 LYS A CA 1
ATOM 1779 C C . LYS A 1 229 ? 11.822 3.093 -0.007 1.00 87.50 229 LYS A C 1
ATOM 1781 O O . LYS A 1 229 ? 13.014 2.904 -0.228 1.00 87.50 229 LYS A O 1
ATOM 1786 N N . GLY A 1 230 ? 11.356 3.356 1.206 1.00 86.94 230 GLY A N 1
ATOM 1787 C CA . GLY A 1 230 ? 12.175 3.395 2.406 1.00 86.94 230 GLY A CA 1
ATOM 1788 C C . GLY A 1 230 ? 11.325 3.358 3.664 1.00 86.94 230 GLY A C 1
ATOM 1789 O O . GLY A 1 230 ? 10.095 3.418 3.598 1.00 86.94 230 GLY A O 1
ATOM 1790 N N . ARG A 1 231 ? 12.003 3.262 4.801 1.00 85.38 231 ARG A N 1
ATOM 1791 C CA . ARG A 1 231 ? 11.413 3.372 6.130 1.00 85.38 231 ARG A CA 1
ATOM 1792 C C . ARG A 1 231 ? 11.596 4.789 6.651 1.00 85.38 231 ARG A C 1
ATOM 1794 O O . ARG A 1 231 ? 12.665 5.370 6.496 1.00 85.38 231 ARG A O 1
ATOM 1801 N N . CYS A 1 232 ? 10.578 5.326 7.310 1.00 83.31 232 CYS A N 1
ATOM 1802 C CA . CYS A 1 232 ? 10.740 6.551 8.076 1.00 83.31 232 CYS A CA 1
ATOM 1803 C C . CYS A 1 232 ? 11.314 6.223 9.459 1.00 83.31 232 CYS A C 1
ATOM 1805 O O . CYS A 1 232 ? 10.644 5.584 10.269 1.00 83.31 232 CYS A O 1
ATOM 1807 N N . VAL A 1 233 ? 12.540 6.665 9.736 1.00 80.62 233 VAL A N 1
ATOM 1808 C CA . VAL A 1 233 ? 13.223 6.477 11.023 1.00 80.62 233 VAL A CA 1
ATOM 1809 C C . VAL A 1 233 ? 13.743 7.828 11.490 1.00 80.62 233 VAL A C 1
ATOM 1811 O O . VAL A 1 233 ? 14.485 8.498 10.779 1.00 80.62 233 VAL A O 1
ATOM 1814 N N . ASN A 1 234 ? 13.336 8.264 12.686 1.00 77.50 234 ASN A N 1
ATOM 1815 C CA . ASN A 1 234 ? 13.740 9.558 13.253 1.00 77.50 234 ASN A CA 1
ATOM 1816 C C . ASN A 1 234 ? 13.586 10.736 12.269 1.00 77.50 234 ASN A C 1
ATOM 1818 O O . ASN A 1 234 ? 14.461 11.594 12.182 1.00 77.50 234 ASN A O 1
ATOM 1822 N N . GLN A 1 235 ? 12.464 10.781 11.540 1.00 82.62 235 GLN A N 1
ATOM 1823 C CA . GLN A 1 235 ? 12.159 11.834 10.557 1.00 82.62 235 GLN A CA 1
ATOM 1824 C C . GLN A 1 235 ? 13.109 11.858 9.346 1.00 82.62 235 GLN A C 1
ATOM 1826 O O . GLN A 1 235 ? 13.180 12.853 8.637 1.00 82.62 235 GLN A O 1
ATOM 1831 N N . THR A 1 236 ? 13.848 10.775 9.106 1.00 86.44 236 THR A N 1
ATOM 1832 C CA . THR A 1 236 ? 14.708 10.591 7.933 1.00 86.44 236 THR A CA 1
ATOM 1833 C C . THR A 1 236 ? 14.321 9.302 7.218 1.00 86.44 236 THR A C 1
ATOM 1835 O O . THR A 1 236 ? 13.878 8.340 7.845 1.00 86.44 236 THR A O 1
ATOM 1838 N N . CYS A 1 237 ? 14.471 9.278 5.896 1.00 89.19 237 CYS A N 1
ATOM 1839 C CA . CYS A 1 237 ? 14.182 8.093 5.107 1.00 89.19 237 CYS A CA 1
ATOM 1840 C C . CYS A 1 237 ? 15.394 7.159 5.016 1.00 89.19 237 CYS A C 1
ATOM 1842 O O . CYS A 1 237 ? 16.423 7.502 4.437 1.00 89.19 237 CYS A O 1
ATOM 1844 N N . GLU A 1 238 ? 15.247 5.949 5.547 1.00 89.75 238 GLU A N 1
ATOM 1845 C CA . GLU A 1 238 ? 16.167 4.835 5.328 1.00 89.75 238 GLU A CA 1
ATOM 1846 C C . GLU A 1 238 ? 15.728 4.056 4.086 1.00 89.75 238 GLU A C 1
ATOM 1848 O O . GLU A 1 238 ? 14.767 3.283 4.109 1.00 89.75 238 GLU A O 1
ATOM 1853 N N . CYS A 1 239 ? 16.405 4.289 2.964 1.00 89.62 239 CYS A N 1
ATOM 1854 C CA . CYS A 1 239 ? 15.983 3.741 1.681 1.00 89.62 239 CYS A CA 1
ATOM 1855 C C . CYS A 1 239 ? 16.207 2.236 1.554 1.00 89.62 239 CYS A C 1
ATOM 1857 O O . CYS A 1 239 ? 17.194 1.668 2.026 1.00 89.62 239 CYS A O 1
ATOM 1859 N N . LEU A 1 240 ? 15.285 1.592 0.843 1.00 87.25 240 LEU A N 1
ATOM 1860 C CA . LEU A 1 240 ? 15.437 0.216 0.405 1.00 87.25 240 LEU A CA 1
ATOM 1861 C C . LEU A 1 240 ? 16.624 0.092 -0.546 1.00 87.25 240 LEU A C 1
ATOM 1863 O O . LEU A 1 240 ? 16.952 1.009 -1.302 1.00 87.25 240 LEU A O 1
ATOM 1867 N N . LYS A 1 241 ? 17.240 -1.092 -0.575 1.00 86.31 241 LYS A N 1
ATOM 1868 C CA . LYS A 1 241 ? 18.347 -1.371 -1.488 1.00 86.31 241 LYS A CA 1
ATOM 1869 C C . LYS A 1 241 ? 17.932 -1.076 -2.929 1.00 86.31 241 LYS A C 1
ATOM 1871 O O . LYS A 1 241 ? 16.925 -1.592 -3.415 1.00 86.31 241 LYS A O 1
ATOM 1876 N N . GLY A 1 242 ? 18.758 -0.283 -3.605 1.00 84.69 242 GLY A N 1
ATOM 1877 C CA . GLY A 1 242 ? 18.527 0.168 -4.974 1.00 84.69 242 GLY A CA 1
ATOM 1878 C C . GLY A 1 242 ? 17.811 1.515 -5.083 1.00 84.69 242 GLY A C 1
ATOM 1879 O O . GLY A 1 242 ? 17.660 1.992 -6.204 1.00 84.69 242 GLY A O 1
ATOM 1880 N N . TRP A 1 243 ? 17.434 2.134 -3.963 1.00 88.56 243 TRP A N 1
ATOM 1881 C CA . TRP A 1 243 ? 16.826 3.461 -3.892 1.00 88.56 243 TRP A CA 1
ATOM 1882 C C . TRP A 1 243 ? 17.687 4.404 -3.051 1.00 88.56 243 TRP A C 1
ATOM 1884 O O . TRP A 1 243 ? 18.325 3.987 -2.085 1.00 88.56 243 TRP A O 1
ATOM 1894 N N . THR A 1 244 ? 17.722 5.673 -3.439 1.00 92.12 244 THR A N 1
ATOM 1895 C CA . THR A 1 244 ? 18.450 6.757 -2.771 1.00 92.12 244 THR A CA 1
ATOM 1896 C C . THR A 1 244 ? 17.669 8.071 -2.904 1.00 92.12 244 THR A C 1
ATOM 1898 O O . THR A 1 244 ? 16.564 8.092 -3.450 1.00 92.12 244 THR A O 1
ATOM 1901 N N . GLY A 1 245 ? 18.233 9.173 -2.406 1.00 91.94 245 GLY A N 1
ATOM 1902 C CA . GLY A 1 245 ? 17.559 10.472 -2.334 1.00 91.94 245 GLY A CA 1
ATOM 1903 C C . GLY A 1 245 ? 16.980 10.730 -0.946 1.00 91.94 245 GLY A C 1
ATOM 1904 O O . GLY A 1 245 ? 16.881 9.818 -0.127 1.00 91.94 245 GLY A O 1
ATOM 1905 N N . GLU A 1 246 ? 16.623 11.982 -0.672 1.00 92.38 246 GLU A N 1
ATOM 1906 C CA . GLU A 1 246 ? 16.075 12.400 0.630 1.00 92.38 246 GLU A CA 1
ATOM 1907 C C . GLU A 1 246 ? 14.747 11.696 0.940 1.00 92.38 246 GLU A C 1
ATOM 1909 O O . GLU A 1 246 ? 14.434 11.417 2.096 1.00 92.38 246 GLU A O 1
ATOM 1914 N N . LYS A 1 247 ? 13.984 11.370 -0.108 1.00 91.50 247 LYS A N 1
ATOM 1915 C CA . LYS A 1 247 ? 12.675 10.722 -0.040 1.00 91.50 247 LYS A CA 1
ATOM 1916 C C . LYS A 1 247 ? 12.701 9.317 -0.634 1.00 91.50 247 LYS A C 1
ATOM 1918 O O . LYS A 1 247 ? 11.637 8.790 -0.947 1.00 91.50 247 LYS A O 1
ATOM 1923 N N . CYS A 1 248 ? 13.872 8.719 -0.850 1.00 91.06 248 CYS A N 1
ATOM 1924 C CA . CYS A 1 248 ? 14.027 7.439 -1.554 1.00 91.06 248 CYS A CA 1
ATOM 1925 C C . CYS A 1 248 ? 13.400 7.410 -2.959 1.00 91.06 248 CYS A C 1
ATOM 1927 O O . CYS A 1 248 ? 12.925 6.379 -3.427 1.00 91.06 248 CYS A O 1
ATOM 1929 N N . GLU A 1 249 ? 13.378 8.553 -3.636 1.00 87.62 249 GLU A N 1
ATOM 1930 C CA . GLU A 1 249 ? 12.761 8.755 -4.945 1.00 87.62 249 GLU A CA 1
ATOM 1931 C C . GLU A 1 249 ? 13.685 8.398 -6.122 1.00 87.62 249 GLU A C 1
ATOM 1933 O O . GLU A 1 249 ? 13.228 8.239 -7.260 1.00 87.62 249 GLU A O 1
ATOM 1938 N N . ILE A 1 250 ? 14.989 8.273 -5.865 1.00 87.75 250 ILE A N 1
ATOM 1939 C CA . ILE A 1 250 ? 16.010 8.012 -6.878 1.00 87.75 250 ILE A CA 1
ATOM 1940 C C . ILE A 1 250 ? 16.284 6.509 -6.925 1.00 87.75 250 ILE A C 1
ATOM 1942 O O . ILE A 1 250 ? 17.091 5.970 -6.172 1.00 87.75 250 ILE A O 1
ATOM 1946 N N . GLY A 1 251 ? 15.599 5.811 -7.826 1.00 85.75 251 GLY A N 1
ATOM 1947 C CA . GLY A 1 251 ? 15.857 4.397 -8.089 1.00 85.75 251 GLY A CA 1
ATOM 1948 C C . GLY A 1 251 ? 17.074 4.189 -8.997 1.00 85.75 251 GLY A C 1
ATOM 1949 O O . GLY A 1 251 ? 17.297 4.945 -9.944 1.00 85.75 251 GLY A O 1
ATOM 1950 N N . THR A 1 252 ? 17.843 3.134 -8.739 1.00 84.06 252 THR A N 1
ATOM 1951 C CA . THR A 1 252 ? 19.001 2.721 -9.546 1.00 84.06 252 THR A CA 1
ATOM 1952 C C . THR A 1 252 ? 18.616 1.655 -10.569 1.00 84.06 252 THR A C 1
ATOM 1954 O O . THR A 1 252 ? 17.859 0.736 -10.270 1.00 84.06 252 THR A O 1
ATOM 1957 N N . CYS A 1 253 ? 19.184 1.749 -11.773 1.00 82.06 253 CYS A N 1
ATOM 1958 C CA . CYS A 1 253 ? 18.986 0.774 -12.842 1.00 82.06 253 CYS A CA 1
ATOM 1959 C C . CYS A 1 253 ? 20.337 0.139 -13.207 1.00 82.06 253 CYS A C 1
ATOM 1961 O O . CYS A 1 253 ? 20.983 0.590 -14.155 1.00 82.06 253 CYS A O 1
ATOM 1963 N N . PRO A 1 254 ? 20.803 -0.882 -12.465 1.00 74.50 254 PRO A N 1
ATOM 1964 C CA . PRO A 1 254 ? 22.157 -1.423 -12.624 1.00 74.50 254 PRO A CA 1
ATOM 1965 C C . PRO A 1 254 ? 22.446 -1.961 -14.031 1.00 74.50 254 PRO A C 1
ATOM 1967 O O . PRO A 1 254 ? 23.590 -1.933 -14.466 1.00 74.50 254 PRO A O 1
ATOM 1970 N N . ASN A 1 255 ? 21.413 -2.400 -14.754 1.00 82.31 255 ASN A N 1
ATOM 1971 C CA . ASN A 1 255 ? 21.544 -2.988 -16.086 1.00 82.31 255 ASN A CA 1
ATOM 1972 C C . ASN A 1 255 ? 20.945 -2.110 -17.199 1.00 82.31 255 ASN A C 1
ATOM 1974 O O . ASN A 1 255 ? 20.719 -2.607 -18.294 1.00 82.31 255 ASN A O 1
ATOM 1978 N N . CYS A 1 256 ? 20.641 -0.834 -16.943 1.00 87.00 256 CYS A N 1
ATOM 1979 C CA . CYS A 1 256 ? 20.073 0.033 -17.975 1.00 87.00 256 CYS A CA 1
ATOM 1980 C C . CYS A 1 256 ? 21.145 0.481 -18.972 1.00 87.00 256 CYS A C 1
ATOM 1982 O O . CYS A 1 256 ? 22.147 1.081 -18.580 1.00 87.00 256 CYS A O 1
ATOM 1984 N N . SER A 1 257 ? 20.931 0.207 -20.260 1.00 88.12 257 SER A N 1
ATOM 1985 C CA . SER A 1 257 ? 21.840 0.630 -21.321 1.00 88.12 257 SER A CA 1
ATOM 1986 C C . SER A 1 257 ? 21.909 2.152 -21.383 1.00 88.12 257 SER A C 1
ATOM 1988 O O . SER A 1 257 ? 20.914 2.817 -21.660 1.00 88.12 257 SER A O 1
ATOM 1990 N N . THR A 1 258 ? 23.101 2.708 -21.175 1.00 87.50 258 THR A N 1
ATOM 1991 C CA . THR A 1 258 ? 23.334 4.159 -21.221 1.00 87.50 258 THR A CA 1
ATOM 1992 C C . THR A 1 258 ? 23.301 4.724 -22.640 1.00 87.50 258 THR A C 1
ATOM 1994 O O . THR A 1 258 ? 23.088 5.922 -22.810 1.00 87.50 258 THR A O 1
ATOM 1997 N N . SER A 1 259 ? 23.495 3.884 -23.664 1.00 92.44 259 SER A N 1
ATOM 1998 C CA . SER A 1 259 ? 23.407 4.291 -25.071 1.00 92.44 259 SER A CA 1
ATOM 1999 C C . SER A 1 259 ? 21.981 4.235 -25.618 1.00 92.44 259 SER A C 1
ATOM 2001 O O . SER A 1 259 ? 21.661 4.956 -26.559 1.00 92.44 259 SER A O 1
ATOM 2003 N N . ASN A 1 260 ? 21.136 3.373 -25.045 1.00 92.06 260 ASN A N 1
ATOM 2004 C CA . ASN A 1 260 ? 19.835 3.013 -25.615 1.00 92.06 260 ASN A CA 1
ATOM 2005 C C . ASN A 1 260 ? 18.661 3.340 -24.692 1.00 92.06 260 ASN A C 1
ATOM 2007 O O . ASN A 1 260 ? 17.512 3.083 -25.043 1.00 92.06 260 ASN A O 1
ATOM 2011 N N . GLY A 1 261 ? 18.922 3.883 -23.510 1.00 89.50 261 GLY A N 1
ATOM 2012 C CA . GLY A 1 261 ? 17.899 4.186 -22.529 1.00 89.50 261 GLY A CA 1
ATOM 2013 C C . GLY A 1 261 ? 18.393 5.136 -21.451 1.00 89.50 261 GLY A C 1
ATOM 2014 O O . GLY A 1 261 ? 19.538 5.591 -21.446 1.00 89.50 261 GLY A O 1
ATOM 2015 N N . LYS A 1 262 ? 17.483 5.473 -20.543 1.00 88.81 262 LYS A N 1
ATOM 2016 C CA . LYS A 1 262 ? 17.744 6.322 -19.382 1.00 88.81 262 LYS A CA 1
ATOM 2017 C C . LYS A 1 262 ? 17.100 5.703 -18.155 1.00 88.81 262 LYS A C 1
ATOM 2019 O O . LYS A 1 262 ? 15.963 5.249 -18.211 1.00 88.81 262 LYS A O 1
ATOM 2024 N N . CYS A 1 263 ? 17.815 5.717 -17.036 1.00 84.94 263 CYS A N 1
ATOM 2025 C CA . CYS A 1 263 ? 17.237 5.313 -15.763 1.00 84.94 263 CYS A CA 1
ATOM 2026 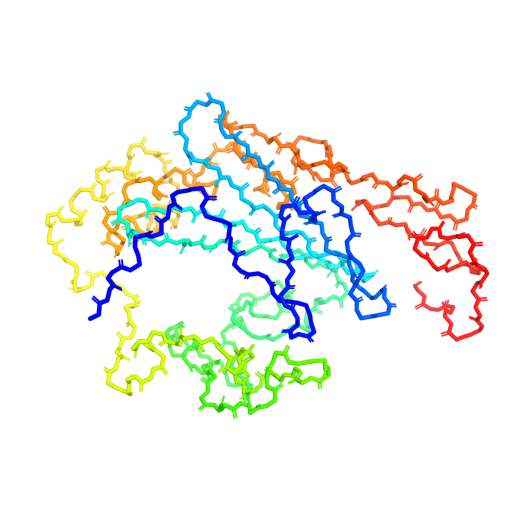C C . CYS A 1 263 ? 16.369 6.446 -15.211 1.00 84.94 263 CYS A C 1
ATOM 2028 O O . CYS A 1 263 ? 16.882 7.521 -14.903 1.00 84.94 263 CYS A O 1
ATOM 2030 N N . ILE A 1 264 ? 15.070 6.202 -15.077 1.00 78.75 264 ILE A N 1
ATOM 2031 C CA . ILE A 1 264 ? 14.098 7.140 -14.522 1.00 78.75 264 ILE A CA 1
ATOM 2032 C C . ILE A 1 264 ? 13.431 6.460 -13.331 1.00 78.75 264 ILE A C 1
ATOM 2034 O O . ILE A 1 264 ? 12.673 5.509 -13.498 1.00 78.75 264 ILE A O 1
ATOM 2038 N N . LYS A 1 265 ? 13.731 6.940 -12.115 1.00 72.50 265 LYS A N 1
ATOM 2039 C CA . LYS A 1 265 ? 13.155 6.426 -10.857 1.00 72.50 265 LYS A CA 1
ATOM 2040 C C . LYS A 1 265 ? 13.244 4.893 -10.727 1.00 72.50 265 LYS A C 1
ATOM 2042 O O . LYS A 1 265 ? 12.278 4.252 -10.340 1.00 72.50 265 LYS A O 1
ATOM 2047 N N . GLY A 1 266 ? 14.384 4.297 -11.087 1.00 77.19 266 GLY A N 1
ATOM 2048 C CA . GLY A 1 266 ? 14.590 2.842 -11.003 1.00 77.19 266 GLY A CA 1
ATOM 2049 C C . GLY A 1 266 ? 14.085 2.029 -12.198 1.00 77.19 266 GLY A C 1
ATOM 2050 O O . GLY A 1 266 ? 14.340 0.829 -12.247 1.00 77.19 266 GLY A O 1
ATOM 2051 N N . PHE A 1 267 ? 13.461 2.668 -13.192 1.00 77.31 267 PHE A N 1
ATOM 2052 C CA . PHE A 1 267 ? 13.012 2.026 -14.429 1.00 77.31 267 PHE A CA 1
ATOM 2053 C C . PHE A 1 267 ? 13.884 2.442 -15.615 1.00 77.31 267 PHE A C 1
ATOM 2055 O O . PHE A 1 267 ? 14.227 3.616 -15.767 1.00 77.31 267 PHE A O 1
ATOM 2062 N N . CYS A 1 268 ? 14.253 1.487 -16.469 1.00 80.81 268 CYS A N 1
ATOM 2063 C CA . CYS A 1 268 ? 14.997 1.786 -17.688 1.00 80.81 268 CYS A CA 1
ATOM 2064 C C . CYS A 1 268 ? 14.020 2.204 -18.793 1.00 80.81 268 CYS A C 1
ATOM 2066 O O . CYS A 1 268 ? 13.334 1.371 -19.377 1.00 80.81 268 CYS A O 1
ATOM 2068 N N . GLN A 1 269 ? 13.940 3.505 -19.062 1.00 85.12 269 GLN A N 1
ATOM 2069 C CA . GLN A 1 269 ? 13.155 4.046 -20.163 1.00 85.12 269 GLN A CA 1
ATOM 2070 C C . GLN A 1 269 ? 13.950 3.906 -21.462 1.00 85.12 269 GLN A C 1
ATOM 2072 O O . GLN A 1 269 ? 14.995 4.545 -21.623 1.00 85.12 269 GLN A O 1
ATOM 2077 N N . CYS A 1 270 ? 13.461 3.081 -22.386 1.00 85.69 270 CYS A N 1
ATOM 2078 C CA . CYS A 1 270 ? 14.142 2.840 -23.652 1.00 85.69 270 CYS A CA 1
ATOM 2079 C C . CYS A 1 270 ? 13.950 3.979 -24.645 1.00 85.69 270 CYS A C 1
ATOM 2081 O O . CYS A 1 270 ? 12.894 4.598 -24.734 1.00 85.69 270 CYS A O 1
ATOM 2083 N N . SER A 1 271 ? 15.005 4.245 -25.407 1.00 88.81 271 SER A N 1
ATOM 2084 C CA . SER A 1 271 ? 14.949 5.124 -26.569 1.00 88.81 271 SER A CA 1
ATOM 2085 C C . SER A 1 271 ? 14.195 4.434 -27.705 1.00 88.81 271 SER A C 1
ATOM 2087 O O . SER A 1 271 ? 14.164 3.206 -27.782 1.00 88.81 271 SER A O 1
ATOM 2089 N N . VAL A 1 272 ? 13.632 5.224 -28.623 1.00 86.50 272 VAL A N 1
ATOM 2090 C CA . VAL A 1 272 ? 12.926 4.713 -29.808 1.00 86.50 272 VAL A CA 1
ATOM 2091 C C . VAL A 1 272 ? 13.779 3.669 -30.539 1.00 86.50 272 VAL A C 1
ATOM 2093 O O . VAL A 1 272 ? 14.960 3.896 -30.811 1.00 86.50 272 VAL A O 1
ATOM 2096 N N . GLY A 1 273 ? 13.175 2.521 -30.854 1.00 87.38 273 GLY A N 1
ATOM 2097 C CA . GLY A 1 273 ? 13.856 1.394 -31.499 1.00 87.38 273 GLY A CA 1
ATOM 2098 C C . GLY A 1 273 ? 14.526 0.406 -30.537 1.00 87.38 273 GLY A C 1
ATOM 2099 O O . GLY A 1 273 ? 15.106 -0.575 -31.006 1.00 87.38 273 GLY A O 1
ATOM 2100 N N . TRP A 1 274 ? 14.419 0.614 -29.222 1.00 88.75 274 TRP A N 1
ATOM 2101 C CA . TRP A 1 274 ? 14.915 -0.294 -28.186 1.00 88.75 274 TRP A CA 1
ATOM 2102 C C . TRP A 1 274 ? 13.812 -0.707 -27.216 1.00 88.75 274 TRP A C 1
ATOM 2104 O O . TRP A 1 274 ? 12.848 0.023 -27.001 1.00 88.75 274 TRP A O 1
ATOM 2114 N N . GLN A 1 275 ? 13.974 -1.887 -26.631 1.00 83.94 275 GLN A N 1
ATOM 2115 C CA . GLN A 1 275 ? 13.030 -2.484 -25.700 1.00 83.94 275 GLN A CA 1
ATOM 2116 C C . GLN A 1 275 ? 13.731 -3.380 -24.671 1.00 83.94 275 GLN A C 1
ATOM 2118 O O . GLN A 1 275 ? 14.958 -3.537 -24.667 1.00 83.94 275 GLN A O 1
ATOM 2123 N N . GLY A 1 276 ? 12.918 -3.994 -23.813 1.00 78.50 276 GLY A N 1
ATOM 2124 C CA . GLY A 1 276 ? 13.365 -4.861 -22.732 1.00 78.50 276 GLY A CA 1
ATOM 2125 C C . GLY A 1 276 ? 13.778 -4.074 -21.488 1.00 78.50 276 GLY A C 1
ATOM 2126 O O . GLY A 1 276 ? 14.032 -2.874 -21.537 1.00 78.50 276 GLY A O 1
ATOM 2127 N N . ASP A 1 277 ? 13.895 -4.771 -20.359 1.00 75.81 277 ASP A N 1
ATOM 2128 C CA . ASP A 1 277 ? 14.113 -4.173 -19.025 1.00 75.81 277 ASP A CA 1
ATOM 2129 C C . ASP A 1 277 ? 15.444 -3.412 -18.881 1.00 75.81 277 ASP A C 1
ATOM 2131 O O . ASP A 1 277 ? 15.679 -2.687 -17.915 1.00 75.81 277 ASP A O 1
ATOM 2135 N N . THR A 1 278 ? 16.342 -3.614 -19.841 1.00 85.62 278 THR A N 1
ATOM 2136 C CA . THR A 1 278 ? 17.701 -3.070 -19.888 1.00 85.62 278 THR A CA 1
ATOM 2137 C C . THR A 1 278 ? 17.940 -2.196 -21.117 1.00 85.62 278 THR A C 1
ATOM 2139 O O . THR A 1 278 ? 19.034 -1.654 -21.272 1.00 85.62 278 THR A O 1
ATOM 2142 N N . CYS A 1 279 ? 16.955 -2.071 -22.014 1.00 89.06 279 CYS A N 1
ATOM 2143 C CA . CYS A 1 279 ? 17.101 -1.422 -23.322 1.00 89.06 279 CYS A CA 1
ATOM 2144 C C . CYS A 1 279 ? 18.264 -1.981 -24.160 1.00 89.06 279 CYS A C 1
ATOM 2146 O O . CYS A 1 279 ? 18.900 -1.270 -24.941 1.00 89.06 279 CYS A O 1
ATOM 2148 N N . SER A 1 280 ? 18.583 -3.265 -23.972 1.00 90.38 280 SER A N 1
ATOM 2149 C CA . SER A 1 280 ? 19.630 -3.968 -24.725 1.00 90.38 280 SER A CA 1
ATOM 2150 C C . SER A 1 280 ? 19.093 -4.695 -25.961 1.00 90.38 280 SER A C 1
ATOM 2152 O O . SER A 1 280 ? 19.877 -5.147 -26.795 1.00 90.38 280 SER A O 1
ATOM 2154 N N . GLU A 1 281 ? 17.771 -4.761 -26.121 1.00 89.12 281 GLU A N 1
ATOM 2155 C CA . GLU A 1 281 ? 17.104 -5.453 -27.221 1.00 89.12 281 GLU A CA 1
ATOM 2156 C C . GLU A 1 281 ? 16.535 -4.440 -28.218 1.00 89.12 281 GLU A C 1
ATOM 2158 O O . GLU A 1 281 ? 16.000 -3.404 -27.826 1.00 89.12 281 GLU A O 1
ATOM 2163 N N . LYS A 1 282 ? 16.626 -4.726 -29.521 1.00 88.25 282 LYS A N 1
ATOM 2164 C CA . LYS A 1 282 ? 15.967 -3.892 -30.535 1.00 88.25 282 LYS A CA 1
ATOM 2165 C C . LYS A 1 282 ? 14.457 -4.103 -30.468 1.00 88.25 282 LYS A C 1
ATOM 2167 O O . LYS A 1 282 ? 13.996 -5.245 -30.421 1.00 88.25 282 LYS A O 1
ATOM 2172 N N . ALA A 1 283 ? 13.705 -3.007 -30.488 1.00 83.00 283 ALA A N 1
ATOM 2173 C CA . ALA A 1 283 ? 12.251 -3.046 -30.554 1.00 83.00 283 ALA A CA 1
ATOM 2174 C C . ALA A 1 283 ? 11.801 -3.705 -31.861 1.00 83.00 283 ALA A C 1
ATOM 2176 O O . ALA A 1 283 ? 12.373 -3.452 -32.927 1.00 83.00 283 ALA A O 1
ATOM 2177 N N . THR A 1 284 ? 10.769 -4.542 -31.783 1.00 80.81 284 THR A N 1
ATOM 2178 C CA . THR A 1 284 ? 10.073 -5.026 -32.979 1.00 80.81 284 THR A CA 1
ATOM 2179 C C . THR A 1 284 ? 8.950 -4.053 -33.341 1.00 80.81 284 THR A C 1
ATOM 2181 O O . THR A 1 284 ? 8.531 -3.256 -32.506 1.00 80.81 284 THR A O 1
ATOM 2184 N N . CYS A 1 285 ? 8.461 -4.059 -34.586 1.00 65.31 285 CYS A N 1
ATOM 2185 C CA . CYS A 1 285 ? 7.455 -3.093 -35.059 1.00 65.31 285 CYS A CA 1
ATOM 2186 C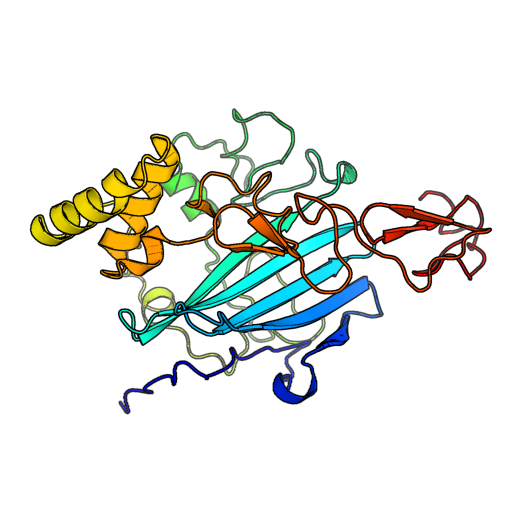 C . CYS A 1 285 ? 6.129 -3.081 -34.265 1.00 65.31 285 CYS A C 1
ATOM 2188 O O . CYS A 1 285 ? 5.311 -2.195 -34.493 1.00 65.31 285 CYS A O 1
ATOM 2190 N N . TYR A 1 286 ? 5.908 -4.028 -33.351 1.00 58.72 286 TYR A N 1
ATOM 2191 C CA . TYR A 1 286 ? 4.742 -4.065 -32.469 1.00 58.72 286 TYR A CA 1
ATOM 2192 C C . TYR A 1 286 ? 4.915 -3.228 -31.186 1.00 58.72 286 TYR A C 1
ATOM 2194 O O . TYR A 1 286 ? 3.917 -2.891 -30.558 1.00 58.72 286 TYR A O 1
ATOM 2202 N N . ASP A 1 287 ? 6.145 -2.815 -30.853 1.00 52.62 287 ASP A N 1
ATOM 2203 C CA . ASP A 1 287 ? 6.505 -2.195 -29.564 1.00 52.62 287 ASP A CA 1
ATOM 2204 C C . ASP A 1 287 ? 6.973 -0.730 -29.698 1.00 52.62 287 ASP A C 1
ATOM 2206 O O . ASP A 1 287 ? 7.607 -0.174 -28.805 1.00 52.62 287 ASP A O 1
ATOM 2210 N N . VAL A 1 288 ? 6.715 -0.083 -30.842 1.00 52.72 288 VAL A N 1
ATOM 2211 C CA . VAL A 1 288 ? 7.288 1.243 -31.173 1.00 52.72 288 VAL A CA 1
ATOM 2212 C C . VAL A 1 288 ? 6.556 2.422 -30.512 1.00 52.72 288 VAL A C 1
ATOM 2214 O O . VAL A 1 288 ? 6.998 3.558 -30.648 1.00 52.72 288 VAL A O 1
ATOM 2217 N N . ASN A 1 289 ? 5.468 2.166 -29.783 1.00 45.03 289 ASN A N 1
ATOM 2218 C CA . ASN A 1 289 ? 4.681 3.185 -29.081 1.00 45.03 289 ASN A CA 1
ATOM 2219 C C . ASN A 1 289 ? 4.819 3.048 -27.555 1.00 45.03 289 ASN A C 1
ATOM 2221 O O . ASN A 1 289 ? 3.810 2.913 -26.863 1.00 45.03 289 ASN A O 1
ATOM 2225 N N . ASN A 1 290 ? 6.059 3.053 -27.056 1.00 47.91 290 ASN A N 1
ATOM 2226 C CA . ASN A 1 290 ? 6.330 3.370 -25.649 1.00 47.91 290 ASN A CA 1
ATOM 2227 C C . ASN A 1 290 ? 6.231 4.881 -25.433 1.00 47.91 290 ASN A C 1
ATOM 2229 O O . ASN A 1 290 ? 6.989 5.611 -26.116 1.00 47.91 290 ASN A O 1
#

Radius of gyration: 21.1 Å; chains: 1; bounding box: 47×42×64 Å

Organism: Actinia tenebrosa (NCBI:txid6105)

InterPro domains:
  IPR000742 EGF-like domain [PS00022] (237-248)
  IPR000742 EGF-like domain [PS01186] (237-248)
  IPR001846 von Willebrand factor, type D domain [PF00094] (72-116)
  IPR001846 von Willebrand factor, type D domain [PS51233] (1-137)
  IPR051216 Teneurin [PTHR11219] (221-281)

Secondary structure (DSSP, 8-state):
-------TTPPPP-EETTEEP-HHHHTTPEEEETTTTEEEEEEEEE-TTSS-EEEEEEEEETTS-EEEEEEEEETTTTEEEEEEEEE--GGGTT---STT---SS-TTSTTB-TTSPBPS-HHHHHHHT---B--TTTTSTT---SSB----TT----HHHH-TT-----SSTTS-HHHHHHHHHHHHTTT--HHHHHHHHHHHHHH--GGGGGSGGG-TTSGGGGGGSEEEETTEEEEPTTEESTTS-EE--TT--TTTEEEETTEEEEPTTEESTTS-EEPPTTS---

pLDDT: mean 84.37, std 11.16, range [31.62, 97.81]